Protein AF-A0AAV5Y4X9-F1 (afdb_monomer_lite)

Sequence (276 aa):
MSEGLLTPAQLEEALRVQRKPDSYALLGHILIAQKIVSRDQLLSVLERHRRSSKLGNILLKSGEINPTQLENALVEQRRTGQALGDVLLRLGYTTEERLRMALCRQFHIQFFNLDAMILDPALRNLVNEKFAMKHRAVPVARVGNLLVLAMDDPTQTRTIDDLQRSTGLKIEVITSTSAHITRALERLYHVEVTPNLHSGATVDVIAQDGDQDRFLLSSTWARSATTSPPSAPRCSRASRSWRPSTSPSGAARRTAASAPRSRPTGAWCRWTSVSR

Structure (mmCIF, N/CA/C/O backbone):
data_AF-A0AAV5Y4X9-F1
#
_entry.id   AF-A0AAV5Y4X9-F1
#
loop_
_atom_site.group_PDB
_atom_site.id
_atom_site.type_symbol
_atom_site.label_atom_id
_atom_site.label_alt_id
_atom_site.label_comp_id
_atom_site.label_asym_id
_atom_site.label_entity_id
_atom_site.label_seq_id
_atom_site.pdbx_PDB_ins_code
_atom_site.Cartn_x
_atom_site.Cartn_y
_atom_site.Cartn_z
_atom_site.occupancy
_atom_site.B_iso_or_equiv
_atom_site.auth_seq_id
_atom_site.auth_comp_id
_atom_site.auth_asym_id
_atom_site.auth_atom_id
_atom_site.pdbx_PDB_model_num
ATOM 1 N N . MET A 1 1 ? -12.470 -12.749 15.205 1.00 60.00 1 MET A N 1
ATOM 2 C CA . MET A 1 1 ? -11.710 -13.670 16.077 1.00 60.00 1 MET A CA 1
ATOM 3 C C . MET A 1 1 ? -10.933 -12.915 17.153 1.00 60.00 1 MET A C 1
ATOM 5 O O . MET A 1 1 ? -11.109 -13.253 18.310 1.00 60.00 1 MET A O 1
ATOM 9 N N . SER A 1 2 ? -10.175 -11.857 16.826 1.00 66.94 2 SER A N 1
ATOM 10 C CA . SER A 1 2 ? -9.479 -10.998 17.814 1.00 66.94 2 SER A CA 1
ATOM 11 C C . SER A 1 2 ? -10.389 -10.374 18.884 1.00 66.94 2 SER A C 1
ATOM 13 O O . SER A 1 2 ? -9.964 -10.170 20.010 1.00 66.94 2 SER A O 1
ATOM 15 N N . GLU A 1 3 ? -11.645 -10.099 18.536 1.00 73.38 3 GLU A N 1
ATOM 16 C CA . GLU A 1 3 ? -12.659 -9.498 19.419 1.00 73.38 3 GLU A CA 1
ATOM 17 C C . GLU A 1 3 ? -13.402 -10.524 20.305 1.00 73.38 3 GLU A C 1
ATOM 19 O O . GLU A 1 3 ? -14.355 -10.166 20.985 1.00 73.38 3 GLU A O 1
ATOM 24 N N . GLY A 1 4 ? -13.056 -11.819 20.252 1.00 81.12 4 GLY A N 1
ATOM 25 C CA . GLY A 1 4 ? -13.695 -12.867 21.072 1.00 81.12 4 GLY A CA 1
ATOM 26 C C . GLY A 1 4 ? -15.147 -13.229 20.709 1.00 81.12 4 GLY A C 1
ATOM 27 O O . GLY A 1 4 ? -15.704 -14.158 21.277 1.00 81.12 4 GLY A O 1
ATOM 28 N N . LEU A 1 5 ? -15.757 -12.551 19.732 1.00 79.75 5 LEU A N 1
ATOM 29 C CA . LEU A 1 5 ? -17.162 -12.748 19.331 1.00 79.75 5 LEU A CA 1
ATOM 30 C C . LEU A 1 5 ? -17.437 -14.025 18.513 1.00 79.75 5 LEU A C 1
ATOM 32 O O . LEU A 1 5 ? -18.588 -14.325 18.217 1.00 79.75 5 LEU A O 1
ATOM 36 N N . LEU A 1 6 ? -16.394 -14.733 18.071 1.00 86.06 6 LEU A N 1
ATOM 37 C CA . LEU A 1 6 ? -16.491 -15.867 17.146 1.00 86.06 6 LEU A CA 1
ATOM 38 C C . LEU A 1 6 ? -15.430 -16.912 17.482 1.00 86.06 6 LEU A C 1
ATOM 40 O O 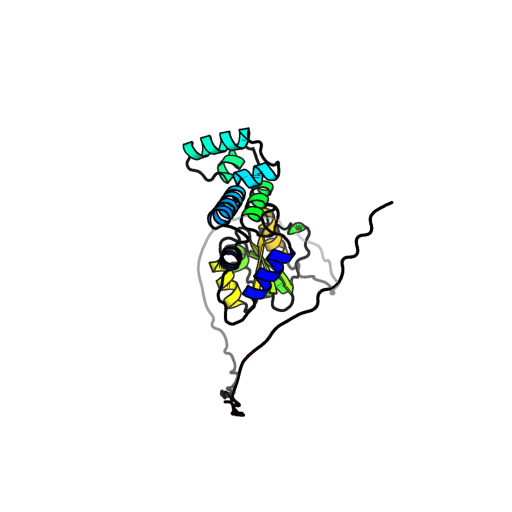. LEU A 1 6 ? -14.246 -16.566 17.546 1.00 86.06 6 LEU A O 1
ATOM 44 N N . THR A 1 7 ? -15.835 -18.177 17.607 1.00 90.38 7 THR A N 1
ATOM 45 C CA . THR A 1 7 ? -14.902 -19.312 17.671 1.00 90.38 7 THR A CA 1
ATOM 46 C C . THR A 1 7 ? -14.480 -19.757 16.262 1.00 90.38 7 THR A C 1
ATOM 48 O O . THR A 1 7 ? -15.225 -19.548 15.298 1.00 90.38 7 THR A O 1
ATOM 51 N N . PRO A 1 8 ? -13.298 -20.381 16.099 1.00 88.06 8 PRO A N 1
ATOM 52 C CA . PRO A 1 8 ? -12.849 -20.881 14.797 1.00 88.06 8 PRO A CA 1
ATOM 53 C C . PRO A 1 8 ? -13.832 -21.892 14.185 1.00 88.06 8 PRO A C 1
ATOM 55 O O . PRO A 1 8 ? -14.138 -21.791 13.001 1.00 88.06 8 PRO A O 1
ATOM 58 N N . ALA A 1 9 ? -14.419 -22.778 14.999 1.00 87.81 9 ALA A N 1
ATOM 59 C CA . ALA A 1 9 ? -15.424 -23.743 14.547 1.00 87.81 9 ALA A CA 1
ATOM 60 C C . ALA A 1 9 ? -16.705 -23.067 14.012 1.00 87.81 9 ALA A C 1
ATOM 62 O O . ALA A 1 9 ? -17.261 -23.480 12.997 1.00 87.81 9 ALA A O 1
ATOM 63 N N . GLN A 1 10 ? -17.159 -21.991 14.666 1.00 88.00 10 GLN A N 1
ATOM 64 C CA . GLN A 1 10 ? -18.313 -21.201 14.217 1.00 88.00 10 GLN A CA 1
ATOM 65 C C . GLN A 1 10 ? -18.047 -20.484 12.888 1.00 88.00 10 GLN A C 1
ATOM 67 O O . GLN A 1 10 ? -18.924 -20.423 12.026 1.00 88.00 10 GLN A O 1
ATOM 72 N N . LEU A 1 11 ? -16.836 -19.951 12.707 1.00 88.06 11 LEU A N 1
ATOM 73 C CA . LEU A 1 11 ? -16.429 -19.313 11.457 1.00 88.06 11 LEU A CA 1
ATOM 74 C C . LEU A 1 11 ? -16.348 -20.327 10.309 1.00 88.06 11 LEU A C 1
ATOM 76 O O . LEU A 1 11 ? -16.785 -20.037 9.197 1.00 88.06 11 LEU A O 1
ATOM 80 N N . GLU A 1 12 ? -15.809 -21.513 10.578 1.00 87.94 12 GLU A N 1
ATOM 81 C CA . GLU A 1 12 ? -15.668 -22.576 9.588 1.00 87.94 12 GLU A CA 1
ATOM 82 C C . GLU A 1 12 ? -17.030 -23.075 9.087 1.00 87.94 12 GLU A C 1
ATOM 84 O O . GLU A 1 12 ? -17.241 -23.182 7.876 1.00 87.94 12 GLU A O 1
ATOM 89 N N . GLU A 1 13 ? -17.999 -23.264 9.988 1.00 87.12 13 GLU A N 1
ATOM 90 C CA . GLU A 1 13 ? -19.364 -23.632 9.598 1.00 87.12 13 GLU A CA 1
ATOM 91 C C . GLU A 1 13 ? -20.042 -22.528 8.770 1.00 87.12 13 GLU A C 1
ATOM 93 O O . GLU A 1 13 ? -20.696 -22.813 7.764 1.00 87.12 13 GLU A O 1
ATOM 98 N N . ALA A 1 14 ? -19.848 -21.254 9.122 1.00 85.06 14 ALA A N 1
ATOM 99 C CA . ALA A 1 14 ? -20.369 -20.137 8.334 1.00 85.06 14 ALA A CA 1
ATOM 100 C C . ALA A 1 14 ? -19.757 -20.080 6.918 1.00 85.06 14 ALA A C 1
ATOM 102 O O . ALA A 1 14 ? -20.472 -19.862 5.936 1.00 85.06 14 ALA A O 1
ATOM 103 N N . LEU A 1 15 ? -18.452 -20.343 6.784 1.00 87.62 15 LEU A N 1
ATOM 104 C CA . LEU A 1 15 ? -17.766 -20.424 5.488 1.00 87.62 15 LEU A CA 1
ATOM 105 C C . LEU A 1 15 ? -18.237 -21.623 4.654 1.00 87.62 15 LEU A C 1
ATOM 107 O O . LEU A 1 15 ? -18.333 -21.525 3.429 1.00 87.62 15 LEU A O 1
ATOM 111 N N . ARG A 1 16 ? -18.565 -22.748 5.298 1.00 86.56 16 ARG A N 1
ATOM 112 C CA . ARG A 1 16 ? -19.132 -23.929 4.633 1.00 86.56 16 ARG A CA 1
ATOM 113 C C . ARG A 1 16 ? -20.489 -23.620 4.000 1.00 86.56 16 ARG A C 1
ATOM 115 O O . ARG A 1 16 ? -20.770 -24.083 2.896 1.00 86.56 16 ARG A O 1
ATOM 122 N N . VAL A 1 17 ? -21.311 -22.813 4.674 1.00 84.50 17 VAL A N 1
ATOM 123 C CA . VAL A 1 17 ? -22.596 -22.329 4.144 1.00 84.50 17 VAL A CA 1
ATOM 124 C C . VAL A 1 17 ? -22.384 -21.369 2.970 1.00 84.50 17 VAL A C 1
ATOM 126 O O . VAL A 1 17 ? -23.075 -21.497 1.964 1.00 84.50 17 VAL A O 1
ATOM 129 N N . GLN A 1 18 ? -21.397 -20.471 3.052 1.00 83.12 18 GLN A N 1
ATOM 130 C CA . GLN A 1 18 ? -21.093 -19.500 1.992 1.00 83.12 18 GLN A CA 1
ATOM 131 C C . GLN A 1 18 ? -20.642 -20.150 0.672 1.00 83.12 18 GLN A C 1
ATOM 133 O O . GLN A 1 18 ? -20.931 -19.628 -0.398 1.00 83.12 18 GLN A O 1
ATOM 138 N N . ARG A 1 19 ? -19.931 -21.285 0.725 1.00 82.50 19 ARG A N 1
ATOM 139 C CA . ARG A 1 19 ? -19.422 -21.976 -0.478 1.00 82.50 19 ARG A CA 1
ATOM 140 C C . ARG A 1 19 ? -20.493 -22.726 -1.274 1.00 82.50 19 ARG A C 1
ATOM 142 O O . ARG A 1 19 ? -20.180 -23.250 -2.341 1.00 82.50 19 ARG A O 1
ATOM 149 N N . LYS A 1 20 ? -21.728 -22.831 -0.775 1.00 84.31 20 LYS A N 1
ATOM 150 C CA . LYS A 1 20 ? -22.797 -23.515 -1.511 1.00 84.31 20 LYS A CA 1
ATOM 151 C C . LYS A 1 20 ? -23.214 -22.672 -2.729 1.00 84.31 20 LYS A C 1
ATOM 153 O O . LYS A 1 20 ? -23.538 -21.501 -2.547 1.00 84.31 20 LYS A O 1
ATOM 158 N N . PRO A 1 21 ? -23.253 -23.257 -3.942 1.00 57.69 21 PRO A N 1
ATOM 159 C CA . PRO A 1 21 ? -23.453 -22.521 -5.197 1.00 57.69 21 PRO A CA 1
ATOM 160 C C . PRO A 1 21 ? -24.795 -21.772 -5.290 1.00 57.69 21 PRO A C 1
ATOM 162 O O . PRO A 1 21 ? -24.884 -20.796 -6.026 1.00 57.69 21 PRO A O 1
ATOM 165 N N . ASP A 1 22 ? -25.796 -22.157 -4.492 1.00 61.38 22 ASP A N 1
ATOM 166 C CA . ASP A 1 22 ? -27.125 -21.527 -4.477 1.00 61.38 22 ASP A CA 1
ATOM 167 C C . ASP A 1 22 ? -27.276 -20.388 -3.448 1.00 61.38 22 ASP A C 1
ATOM 169 O O . ASP A 1 22 ? -28.363 -19.839 -3.278 1.00 61.38 22 ASP A O 1
ATOM 173 N N . SER A 1 23 ? -26.221 -20.023 -2.708 1.00 58.38 23 SER A N 1
ATOM 174 C CA . SER A 1 23 ? -26.288 -18.989 -1.665 1.00 58.38 23 SER A CA 1
ATOM 175 C C . SER A 1 23 ? -25.333 -17.830 -1.934 1.00 58.38 23 SER A C 1
ATOM 177 O O . SER A 1 23 ? -24.184 -17.836 -1.509 1.00 58.38 23 SER A O 1
ATOM 179 N N . TYR A 1 24 ? -25.855 -16.750 -2.522 1.00 58.75 24 TYR A N 1
ATOM 180 C CA . TYR A 1 24 ? -25.202 -15.429 -2.602 1.00 58.75 24 TYR A CA 1
ATOM 181 C C . TYR A 1 24 ? -25.146 -14.695 -1.240 1.00 58.75 24 TYR A C 1
ATOM 183 O O . TYR A 1 24 ? -25.196 -13.467 -1.162 1.00 58.75 24 TYR A O 1
ATOM 191 N N . ALA A 1 25 ? -25.071 -15.431 -0.130 1.00 75.38 25 ALA A N 1
ATOM 192 C CA . ALA A 1 25 ? -25.099 -14.855 1.205 1.00 75.38 25 ALA A CA 1
ATOM 193 C C . ALA A 1 25 ? -23.704 -14.357 1.613 1.00 75.38 25 ALA A C 1
ATOM 195 O O . ALA A 1 25 ? -22.738 -15.116 1.687 1.00 75.38 25 ALA A O 1
ATOM 196 N N . LEU A 1 26 ? -23.598 -13.063 1.916 1.00 83.62 26 LEU A N 1
ATOM 197 C CA . LEU A 1 26 ? -22.389 -12.481 2.498 1.00 83.62 26 LEU A CA 1
ATOM 198 C C . LEU A 1 26 ? -22.136 -13.090 3.884 1.00 83.62 26 LEU A C 1
ATOM 200 O O . LEU A 1 26 ? -23.068 -13.228 4.677 1.00 83.62 26 LEU A O 1
ATOM 204 N N . LEU A 1 27 ? -20.872 -13.367 4.213 1.00 84.94 27 LEU A N 1
ATOM 205 C CA . LEU A 1 27 ? -20.479 -14.003 5.478 1.00 84.94 27 LEU A CA 1
ATOM 206 C C . LEU A 1 27 ? -21.086 -13.316 6.715 1.00 84.94 27 LEU A C 1
ATOM 208 O O . LEU A 1 27 ? -21.594 -13.984 7.610 1.00 84.94 27 LEU A O 1
ATOM 212 N N . GLY A 1 28 ? -21.122 -11.980 6.737 1.00 83.06 28 GLY A N 1
ATOM 213 C CA . GLY A 1 28 ? -21.739 -11.225 7.833 1.00 83.06 28 GLY A CA 1
ATOM 214 C C . GLY A 1 28 ? -23.235 -11.512 8.022 1.00 83.06 28 GLY A C 1
ATOM 215 O O . GLY A 1 28 ? -23.701 -11.591 9.154 1.00 83.06 28 GLY A O 1
ATOM 216 N N . HIS A 1 29 ? -23.983 -11.735 6.937 1.00 83.62 29 HIS A N 1
ATOM 217 C CA . HIS A 1 29 ? -25.404 -12.088 7.010 1.00 83.62 29 HIS A CA 1
ATOM 218 C C . HIS A 1 29 ? -25.608 -13.520 7.513 1.00 83.62 29 HIS A C 1
ATOM 220 O O . HIS A 1 29 ? -26.533 -13.761 8.284 1.00 83.62 29 HIS A O 1
ATOM 226 N N . ILE A 1 30 ? -24.724 -14.450 7.135 1.00 86.06 30 ILE A N 1
ATOM 227 C CA . ILE A 1 30 ? -24.752 -15.840 7.615 1.00 86.06 30 ILE A CA 1
ATOM 228 C C . ILE A 1 30 ? -24.524 -15.881 9.132 1.00 86.06 30 ILE A C 1
ATOM 230 O O . ILE A 1 30 ? -25.268 -16.545 9.848 1.00 86.06 30 ILE A O 1
ATOM 234 N N . LEU A 1 31 ? -23.553 -15.114 9.634 1.00 88.06 31 LEU A N 1
ATOM 235 C CA . LEU A 1 31 ? -23.238 -15.044 11.065 1.00 88.06 31 LEU A CA 1
ATOM 236 C C . LEU A 1 31 ? -24.384 -14.453 11.903 1.00 88.06 31 LEU A C 1
ATOM 238 O O . LEU A 1 31 ? -24.629 -14.910 13.022 1.00 88.06 31 LEU A O 1
ATOM 242 N N . ILE A 1 32 ? -25.119 -13.482 11.347 1.00 88.62 32 ILE A N 1
ATOM 243 C CA . ILE A 1 32 ? -26.339 -12.944 11.967 1.00 88.62 32 ILE A CA 1
ATOM 244 C C . ILE A 1 32 ? -27.466 -13.981 11.934 1.00 88.62 32 ILE A C 1
ATOM 246 O O . ILE A 1 32 ? -28.138 -14.194 12.942 1.00 88.62 32 ILE A O 1
ATOM 250 N N . ALA A 1 33 ? -27.667 -14.653 10.797 1.00 84.06 33 ALA A N 1
ATOM 251 C CA . ALA A 1 33 ? -28.716 -15.659 10.633 1.00 84.06 33 ALA A CA 1
ATOM 252 C C . ALA A 1 33 ? -28.524 -16.861 11.573 1.00 84.06 33 ALA A C 1
ATOM 254 O O . ALA A 1 33 ? -29.494 -17.378 12.124 1.00 84.06 33 ALA A O 1
ATOM 255 N N . GLN A 1 34 ? -27.274 -17.258 11.819 1.00 86.81 34 GLN A N 1
ATOM 256 C CA . GLN A 1 34 ? -26.916 -18.297 12.787 1.00 86.81 34 GLN A CA 1
ATOM 257 C C . GLN A 1 34 ? -27.007 -17.821 14.251 1.00 86.81 34 GLN A C 1
ATOM 259 O O . GLN A 1 34 ? -26.725 -18.598 15.160 1.00 86.81 34 GLN A O 1
ATOM 264 N N . LYS A 1 35 ? -27.411 -16.561 14.494 1.00 84.88 35 LYS A N 1
ATOM 265 C CA . LYS A 1 35 ? -27.486 -15.910 15.815 1.00 84.88 35 LYS A CA 1
ATOM 266 C C . LYS A 1 35 ? -26.169 -15.943 16.599 1.00 84.88 35 LYS A C 1
ATOM 268 O O . LYS A 1 35 ? -26.179 -15.886 17.824 1.00 84.88 35 LYS A O 1
ATOM 273 N N . ILE A 1 36 ? -25.042 -16.023 15.893 1.00 85.69 36 ILE A N 1
ATOM 274 C CA . ILE A 1 36 ? -23.712 -16.050 16.509 1.00 85.69 36 ILE A CA 1
ATOM 275 C C . ILE A 1 36 ? -23.274 -14.624 16.857 1.00 85.69 36 ILE A C 1
ATOM 277 O O . ILE A 1 36 ? -22.678 -14.398 17.904 1.00 85.69 36 ILE A O 1
ATOM 281 N N . VAL A 1 37 ? -23.608 -13.655 15.999 1.00 86.00 37 VAL A N 1
ATOM 282 C CA . VAL A 1 37 ? -23.295 -12.231 16.192 1.00 86.00 37 VAL A CA 1
ATOM 283 C C . VAL A 1 37 ? -24.546 -11.406 15.908 1.00 86.00 37 VAL A C 1
ATOM 285 O O . VAL A 1 37 ? -25.205 -11.614 14.890 1.00 86.00 37 VAL A O 1
ATOM 288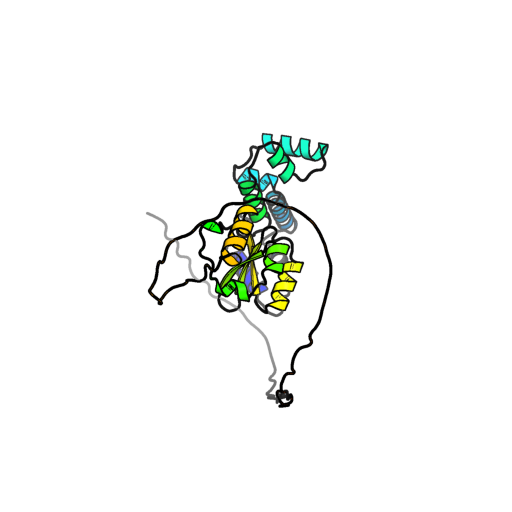 N N . SER A 1 38 ? -24.892 -10.458 16.782 1.00 88.12 38 SER A N 1
ATOM 289 C CA . SER A 1 38 ? -26.013 -9.548 16.515 1.00 88.12 38 SER A CA 1
ATOM 290 C C . SER A 1 38 ? -25.644 -8.492 15.467 1.00 88.12 38 SER A C 1
ATOM 292 O O . SER A 1 38 ? -24.469 -8.182 15.258 1.00 88.12 38 SER A O 1
ATOM 294 N N . ARG A 1 39 ? -26.646 -7.897 14.803 1.00 84.00 39 ARG A N 1
ATOM 295 C CA . ARG A 1 39 ? -26.407 -6.814 13.833 1.00 84.00 39 ARG A CA 1
ATOM 296 C C . ARG A 1 39 ? -25.636 -5.654 14.473 1.00 84.00 39 ARG A C 1
ATOM 298 O O . ARG A 1 39 ? -24.677 -5.180 13.874 1.00 84.00 39 ARG A O 1
ATOM 305 N N . ASP A 1 40 ? -25.996 -5.257 15.690 1.00 84.31 40 ASP A N 1
ATOM 306 C CA . ASP A 1 40 ? -25.338 -4.152 16.399 1.00 84.31 40 ASP A CA 1
ATOM 307 C C . ASP A 1 40 ? -23.905 -4.500 16.805 1.00 84.31 40 ASP A C 1
ATOM 309 O O . ASP A 1 40 ? -22.995 -3.685 16.650 1.00 84.31 40 ASP A O 1
ATOM 313 N N . GLN A 1 41 ? -23.665 -5.739 17.247 1.00 83.50 41 GLN A N 1
ATOM 314 C CA . GLN A 1 41 ? -22.313 -6.218 17.525 1.00 83.50 41 GLN A CA 1
ATOM 315 C C . GLN A 1 41 ? -21.456 -6.196 16.259 1.00 83.50 41 GLN A C 1
ATOM 317 O O . GLN A 1 41 ? -20.346 -5.664 16.293 1.00 83.50 41 GLN A O 1
ATOM 322 N N . LEU A 1 42 ? -21.979 -6.689 15.132 1.00 83.12 42 LEU A N 1
ATOM 323 C CA . LEU A 1 42 ? -21.272 -6.664 13.853 1.00 83.12 42 LEU A CA 1
ATOM 324 C C . LEU A 1 42 ? -20.956 -5.226 13.418 1.00 83.12 42 LEU A C 1
ATOM 326 O O . LEU A 1 42 ? -19.813 -4.932 13.070 1.00 83.12 42 LEU A O 1
ATOM 330 N N . LEU A 1 43 ? -21.936 -4.321 13.477 1.00 82.25 43 LEU A N 1
ATOM 331 C CA . LEU A 1 43 ? -21.746 -2.916 13.114 1.00 82.25 43 LEU A CA 1
ATOM 332 C C . LEU A 1 43 ? -20.719 -2.232 14.023 1.00 82.25 43 LEU A C 1
ATOM 334 O O . LEU A 1 43 ? -19.807 -1.582 13.518 1.00 82.25 43 LEU A O 1
ATOM 338 N N . SER A 1 44 ? -20.777 -2.458 15.338 1.00 78.69 44 SER A N 1
ATOM 339 C CA . SER A 1 44 ? -19.818 -1.883 16.292 1.00 78.69 44 SER A CA 1
ATOM 340 C C . SER A 1 44 ? -18.372 -2.329 16.033 1.00 78.69 44 SER A C 1
ATOM 342 O O . SER A 1 44 ? -17.429 -1.556 16.217 1.00 78.69 44 SER A O 1
ATOM 344 N N . VAL A 1 45 ? -18.176 -3.577 15.594 1.00 81.81 45 VAL A N 1
ATOM 345 C CA . VAL A 1 45 ? -16.859 -4.137 15.260 1.00 81.81 45 VAL A CA 1
ATOM 346 C C . VAL A 1 45 ? -16.358 -3.566 13.942 1.00 81.81 45 VAL A C 1
ATOM 348 O O . VAL A 1 45 ? -15.203 -3.148 13.853 1.00 81.81 45 VAL A O 1
ATOM 351 N N . LEU A 1 46 ? -17.224 -3.491 12.928 1.00 79.94 46 LEU A N 1
ATOM 352 C CA . LEU A 1 46 ? -16.891 -2.882 11.642 1.00 79.94 46 LEU A CA 1
ATOM 353 C C . LEU A 1 46 ? -16.531 -1.401 11.807 1.00 79.94 46 LEU A C 1
ATOM 355 O O . LEU A 1 46 ? -15.556 -0.935 11.219 1.00 79.94 46 LEU A O 1
ATOM 359 N N . GLU A 1 47 ? -17.254 -0.663 12.647 1.00 73.19 47 GLU A N 1
ATOM 360 C CA . GLU A 1 47 ? -16.940 0.730 12.960 1.00 73.19 47 GLU A CA 1
ATOM 361 C C . GLU A 1 47 ? -15.615 0.884 13.706 1.00 73.19 47 GLU A C 1
ATOM 363 O O . GLU A 1 47 ? -14.816 1.757 13.355 1.00 73.19 47 GLU A O 1
ATOM 368 N N . ARG A 1 48 ? -15.334 0.032 14.700 1.00 70.44 48 ARG A N 1
ATOM 369 C CA . ARG A 1 48 ? -14.047 0.039 15.414 1.00 70.44 48 ARG A CA 1
ATOM 370 C C . ARG A 1 48 ? -12.880 -0.299 14.492 1.00 70.44 48 ARG A C 1
ATOM 372 O O . ARG A 1 48 ? -11.860 0.388 14.545 1.00 70.44 48 ARG A O 1
ATOM 379 N N . HIS A 1 49 ? -13.041 -1.267 13.590 1.00 71.81 49 HIS A N 1
ATOM 380 C CA . HIS A 1 49 ? -12.027 -1.573 12.584 1.00 71.81 49 HIS A CA 1
ATOM 381 C C . HIS A 1 49 ? -11.835 -0.423 11.594 1.00 71.81 49 HIS A C 1
ATOM 383 O O . HIS A 1 49 ? -10.697 -0.015 11.387 1.00 71.81 49 HIS A O 1
ATOM 389 N N . ARG A 1 50 ? -12.908 0.200 11.086 1.00 67.88 50 ARG A N 1
ATOM 390 C CA . ARG A 1 50 ? -12.800 1.404 10.239 1.00 67.88 50 ARG A CA 1
ATOM 391 C C . ARG A 1 50 ? -12.120 2.569 10.960 1.00 67.88 50 ARG A C 1
ATOM 393 O O . ARG A 1 50 ? -11.348 3.299 10.345 1.00 67.88 50 ARG A O 1
ATOM 400 N N . ARG A 1 51 ? -12.371 2.753 12.263 1.00 59.34 51 ARG A N 1
ATOM 401 C CA . ARG A 1 51 ? -11.677 3.760 13.086 1.00 59.34 51 ARG A CA 1
ATOM 402 C C . ARG A 1 51 ? -10.208 3.402 13.287 1.00 59.34 51 ARG A C 1
ATOM 404 O O . ARG A 1 51 ? -9.373 4.295 13.204 1.00 59.34 51 ARG A O 1
ATOM 411 N N . SER A 1 52 ? -9.876 2.131 13.498 1.00 59.25 52 SER A N 1
ATOM 412 C CA . SER A 1 52 ? -8.487 1.666 13.561 1.00 59.25 52 SER A CA 1
ATOM 413 C C . SER A 1 52 ? -7.765 1.759 12.217 1.00 59.25 52 SER A C 1
ATOM 415 O O . SER A 1 52 ? -6.543 1.830 12.221 1.00 59.25 52 SER A O 1
ATOM 417 N N . SER A 1 53 ? -8.489 1.766 11.097 1.00 67.56 53 SER A N 1
ATOM 418 C CA . SER A 1 53 ? -7.933 2.026 9.768 1.00 67.56 53 SER A CA 1
ATOM 419 C C . SER A 1 53 ? -7.655 3.510 9.518 1.00 67.56 53 SER A C 1
ATOM 421 O O . SER A 1 53 ? -7.091 3.845 8.486 1.00 67.56 53 SER A O 1
ATOM 423 N N . LYS A 1 54 ? -8.041 4.432 10.413 1.00 80.38 54 LYS A N 1
ATOM 424 C CA . LYS A 1 54 ? -7.650 5.841 10.262 1.00 80.38 54 LYS A CA 1
ATOM 425 C C . LYS A 1 54 ? -6.137 5.966 10.418 1.00 80.38 54 LYS A C 1
ATOM 427 O O . LYS A 1 54 ? -5.587 5.473 11.401 1.00 80.38 54 LYS A O 1
ATOM 432 N N . LEU A 1 55 ? -5.504 6.707 9.512 1.00 84.56 55 LEU A N 1
ATOM 433 C CA . LEU A 1 55 ? -4.057 6.941 9.478 1.00 84.56 55 LEU A CA 1
ATOM 434 C C . LEU A 1 55 ? -3.459 7.302 10.847 1.00 84.56 55 LEU A C 1
ATOM 436 O O . LEU A 1 55 ? -2.493 6.680 11.275 1.00 84.56 55 LEU A O 1
ATOM 440 N N . GLY A 1 56 ? -4.078 8.239 11.575 1.00 86.06 56 GLY A N 1
ATOM 441 C CA . GLY A 1 56 ? -3.609 8.640 12.906 1.00 86.06 56 GLY A CA 1
ATOM 442 C C . GLY A 1 56 ? -3.582 7.489 13.918 1.00 86.06 56 GLY A C 1
ATOM 443 O O . GLY A 1 56 ? -2.611 7.331 14.648 1.00 86.06 56 GLY A O 1
ATOM 444 N N . ASN A 1 57 ? -4.595 6.619 13.913 1.00 85.81 57 ASN A N 1
ATOM 445 C CA . ASN A 1 57 ? -4.637 5.459 14.808 1.00 85.81 57 ASN A CA 1
ATOM 446 C C . ASN A 1 57 ? -3.639 4.374 14.399 1.00 85.81 57 ASN A C 1
ATOM 448 O O . ASN A 1 57 ? -3.112 3.678 15.263 1.00 85.81 57 ASN A O 1
ATOM 452 N N . ILE A 1 58 ? -3.371 4.225 13.100 1.00 86.06 58 ILE A N 1
ATOM 453 C CA . ILE A 1 58 ? -2.347 3.300 12.603 1.00 86.06 58 ILE A CA 1
ATOM 45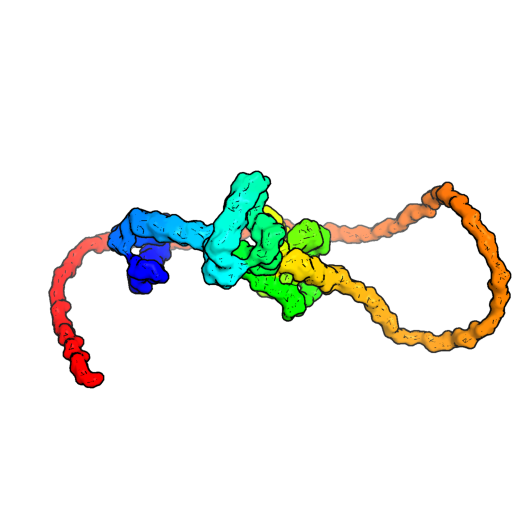4 C C . ILE A 1 58 ? -0.968 3.752 13.081 1.00 86.06 58 ILE A C 1
ATOM 456 O O . ILE A 1 58 ? -0.228 2.930 13.614 1.00 86.06 58 ILE A O 1
ATOM 460 N N . LEU A 1 59 ? -0.661 5.046 12.958 1.00 88.00 59 LEU A N 1
ATOM 461 C CA . LEU A 1 59 ? 0.607 5.623 13.408 1.00 88.00 59 LEU A CA 1
ATOM 462 C C . LEU A 1 59 ? 0.790 5.540 14.931 1.00 88.00 59 LEU A C 1
ATOM 464 O O . LEU A 1 59 ? 1.888 5.237 15.394 1.00 88.00 59 LEU A O 1
ATOM 468 N N . LEU A 1 60 ? -0.283 5.744 15.706 1.00 89.81 60 LEU A N 1
ATOM 469 C CA . LEU A 1 60 ? -0.271 5.531 17.158 1.00 89.81 60 LEU A CA 1
ATOM 470 C C . LEU A 1 60 ? 0.024 4.069 17.511 1.00 89.81 60 LEU A C 1
ATOM 472 O O . LEU A 1 60 ? 0.869 3.788 18.354 1.00 89.81 60 LEU A O 1
ATOM 476 N N . LYS A 1 61 ? -0.658 3.123 16.851 1.00 85.50 61 LYS A N 1
ATOM 477 C CA . LYS A 1 61 ? -0.475 1.683 17.095 1.00 85.50 61 LYS A CA 1
ATOM 478 C C . LYS A 1 61 ? 0.913 1.187 16.713 1.00 85.50 61 LYS A C 1
ATOM 480 O O . LYS A 1 61 ? 1.402 0.253 17.338 1.00 85.50 61 LYS A O 1
ATOM 485 N N . SER A 1 62 ? 1.533 1.778 15.694 1.00 83.19 62 SER A N 1
ATOM 486 C CA . SER A 1 62 ? 2.908 1.456 15.315 1.00 83.19 62 SER A CA 1
ATOM 487 C C . SER A 1 62 ? 3.964 2.161 16.166 1.00 83.19 62 SER A C 1
ATOM 489 O O . SER A 1 62 ? 5.143 1.920 15.942 1.00 83.19 62 SER A O 1
ATOM 491 N N . GLY A 1 63 ? 3.564 3.010 17.120 1.00 85.75 63 GLY A N 1
ATOM 492 C CA . GLY A 1 63 ? 4.485 3.756 17.979 1.00 85.75 63 GLY A CA 1
ATOM 493 C C . GLY A 1 63 ? 5.250 4.866 17.256 1.00 85.75 63 GLY A C 1
ATOM 494 O O . GLY A 1 63 ? 6.252 5.345 17.773 1.00 85.75 63 GLY A O 1
ATOM 495 N N . GLU A 1 64 ? 4.798 5.275 16.068 1.00 86.44 64 GLU A N 1
ATOM 496 C CA . GLU A 1 64 ? 5.489 6.290 15.261 1.00 86.44 64 GLU A CA 1
ATOM 497 C C . GLU A 1 64 ? 5.183 7.709 15.734 1.00 86.44 64 GLU A C 1
ATOM 499 O O . GLU A 1 64 ? 5.981 8.614 15.514 1.00 86.44 64 GLU A O 1
ATOM 504 N N . ILE A 1 65 ? 4.023 7.901 16.368 1.00 89.88 65 ILE A N 1
ATOM 505 C CA . ILE A 1 65 ? 3.592 9.176 16.946 1.00 89.88 65 ILE A CA 1
ATOM 506 C C . ILE A 1 65 ? 2.991 8.949 18.336 1.00 89.88 65 ILE A C 1
ATOM 508 O O . ILE A 1 65 ? 2.441 7.886 18.625 1.00 89.88 65 ILE A O 1
ATOM 512 N N . ASN A 1 66 ? 3.056 9.971 19.185 1.00 93.00 66 ASN A N 1
ATOM 513 C CA . ASN A 1 66 ? 2.412 10.015 20.501 1.00 93.00 66 ASN A CA 1
ATOM 514 C C . ASN A 1 66 ? 0.968 10.563 20.384 1.00 93.00 66 ASN A C 1
ATOM 516 O O . ASN A 1 66 ? 0.715 11.406 19.516 1.00 93.00 66 ASN A O 1
ATOM 520 N N . PRO A 1 67 ? 0.017 10.150 21.251 1.00 92.38 67 PRO A N 1
ATOM 521 C CA . PRO A 1 67 ? -1.301 10.783 21.370 1.00 92.38 67 PRO A CA 1
ATOM 522 C C . PRO A 1 67 ? -1.293 12.318 21.326 1.00 92.38 67 PRO A C 1
ATOM 524 O O . PRO A 1 67 ? -2.086 12.911 20.597 1.00 92.38 67 PRO A O 1
ATOM 527 N N . THR A 1 68 ? -0.356 12.961 22.028 1.00 92.88 68 THR A N 1
ATOM 528 C CA . THR A 1 68 ? -0.241 14.431 22.059 1.00 92.88 68 THR A CA 1
ATOM 529 C C . THR A 1 68 ? 0.172 15.020 20.708 1.00 92.88 68 THR A C 1
ATOM 531 O O . THR A 1 68 ? -0.374 16.029 20.269 1.00 92.88 68 THR A O 1
ATOM 534 N N . GLN A 1 69 ? 1.094 14.363 20.001 1.00 92.06 69 GLN A N 1
ATOM 535 C CA . GLN A 1 69 ? 1.525 14.764 18.658 1.00 92.06 69 GLN A CA 1
ATOM 536 C C . GLN A 1 69 ? 0.390 14.627 17.640 1.00 92.06 69 GLN A C 1
ATOM 538 O O . GLN A 1 69 ? 0.226 15.496 16.782 1.00 92.06 69 GLN A O 1
ATOM 543 N N . LEU A 1 70 ? -0.418 13.565 17.747 1.00 92.69 70 LEU A N 1
ATOM 544 C CA . LEU A 1 70 ? -1.587 13.393 16.888 1.00 92.69 70 LEU A CA 1
ATOM 545 C C . LEU A 1 70 ? -2.614 14.506 17.118 1.00 92.69 70 LEU A C 1
ATOM 547 O O . LEU A 1 70 ? -3.155 15.042 16.154 1.00 92.69 70 LEU A O 1
ATOM 551 N N . GLU A 1 71 ? -2.882 14.862 18.372 1.00 92.94 71 GLU A N 1
ATOM 552 C CA . GLU A 1 71 ? -3.843 15.915 18.700 1.00 92.94 71 GLU A CA 1
ATOM 553 C C . GLU A 1 71 ? -3.390 17.283 18.176 1.00 92.94 71 GLU A C 1
ATOM 555 O O . GLU A 1 71 ? -4.160 17.963 17.492 1.00 92.94 71 GLU A O 1
ATOM 560 N N . ASN A 1 72 ? -2.113 17.627 18.366 1.00 93.12 72 ASN A N 1
ATOM 561 C CA . ASN A 1 72 ? -1.513 18.833 17.790 1.00 93.12 72 ASN A CA 1
ATOM 562 C C . ASN A 1 72 ? -1.631 18.853 16.259 1.00 93.12 72 ASN A C 1
ATOM 564 O O . ASN A 1 72 ? -2.047 19.855 15.673 1.00 93.12 72 ASN A O 1
ATOM 568 N N . ALA A 1 73 ? -1.330 17.730 15.601 1.00 92.38 73 ALA A N 1
ATOM 569 C CA . ALA A 1 73 ? -1.455 17.614 14.153 1.00 92.38 73 ALA A CA 1
ATOM 570 C C . ALA A 1 73 ? -2.911 17.764 13.678 1.00 92.38 73 ALA A C 1
ATOM 572 O O . ALA A 1 73 ? -3.149 18.395 12.653 1.00 92.38 73 ALA A O 1
ATOM 573 N N . LEU A 1 74 ? -3.901 17.253 14.420 1.00 92.25 74 LEU A N 1
ATOM 574 C CA . LEU A 1 74 ? -5.328 17.412 14.104 1.00 92.25 74 LEU A CA 1
ATOM 575 C C . LEU A 1 74 ? -5.828 18.851 14.298 1.00 92.25 74 LEU A C 1
ATOM 577 O O . LEU A 1 74 ? -6.729 19.297 13.583 1.00 92.25 74 LEU A O 1
ATOM 581 N N . VAL A 1 75 ? -5.283 19.589 15.267 1.00 93.88 75 VAL A N 1
ATOM 582 C CA . VAL A 1 75 ? -5.564 21.024 15.434 1.00 93.88 75 VAL A CA 1
ATOM 583 C C . VAL A 1 75 ? -5.014 21.805 14.240 1.00 93.88 75 VAL A C 1
ATOM 585 O O . VAL A 1 75 ? -5.762 22.537 13.590 1.00 93.88 75 VAL A O 1
ATOM 588 N N . GLU A 1 76 ? -3.752 21.575 13.875 1.00 92.06 76 GLU A N 1
ATOM 589 C CA . GLU A 1 76 ? -3.125 22.212 12.712 1.00 92.06 76 GLU A CA 1
ATOM 590 C C . GLU A 1 76 ? -3.796 21.821 11.388 1.00 92.06 76 GLU A C 1
ATOM 592 O O . GLU A 1 76 ? -3.963 22.659 10.499 1.00 92.06 76 GLU A O 1
ATOM 597 N N . GLN A 1 77 ? -4.253 20.574 11.261 1.00 92.31 77 GLN A N 1
ATOM 598 C CA . GLN A 1 77 ? -5.022 20.110 10.110 1.00 92.31 77 GLN A CA 1
ATOM 599 C C . GLN A 1 77 ? -6.328 20.895 9.959 1.00 92.31 77 GLN A C 1
ATOM 601 O O . GLN A 1 77 ? -6.648 21.348 8.863 1.00 92.31 77 GLN A O 1
ATOM 606 N N . ARG A 1 78 ? -7.068 21.101 11.057 1.00 91.19 78 ARG A N 1
ATOM 607 C CA . ARG A 1 78 ? -8.307 21.896 11.047 1.00 91.19 78 ARG A CA 1
ATOM 608 C C . ARG A 1 78 ? -8.051 23.362 10.703 1.00 91.19 78 ARG A C 1
ATOM 610 O O . ARG A 1 78 ? -8.878 23.971 10.037 1.00 91.19 78 ARG A O 1
ATOM 617 N N . ARG A 1 79 ? -6.908 23.909 11.125 1.00 91.88 79 ARG A N 1
ATOM 618 C CA . ARG A 1 79 ? -6.509 25.294 10.841 1.00 91.88 79 ARG A CA 1
ATOM 619 C C . ARG A 1 79 ? -6.088 25.506 9.385 1.00 91.88 79 ARG A C 1
ATOM 621 O O . ARG A 1 79 ? -6.387 26.544 8.811 1.00 91.88 79 ARG A O 1
ATOM 628 N N . THR A 1 80 ? -5.369 24.545 8.807 1.00 90.12 80 THR A N 1
ATOM 629 C CA . THR A 1 80 ? -4.758 24.677 7.471 1.00 90.12 80 THR A CA 1
ATOM 630 C C . THR A 1 80 ? -5.560 24.027 6.345 1.00 90.12 80 THR A C 1
ATOM 632 O O . THR A 1 80 ? -5.353 24.370 5.187 1.00 90.12 80 THR A O 1
ATOM 635 N N . GLY A 1 81 ? -6.449 23.080 6.656 1.00 87.44 81 GLY A N 1
ATOM 636 C CA . GLY A 1 81 ? -7.207 22.304 5.669 1.00 87.44 81 GLY A CA 1
ATOM 637 C C . GLY A 1 81 ? -6.377 21.275 4.888 1.00 87.44 81 GLY A C 1
ATOM 638 O O . GLY A 1 81 ? -6.901 20.635 3.980 1.00 87.44 81 GLY A O 1
ATOM 639 N N . GLN A 1 82 ? -5.094 21.104 5.218 1.00 87.69 82 GLN A N 1
ATOM 640 C CA . GLN A 1 82 ? -4.193 20.170 4.537 1.00 87.69 82 GLN A CA 1
ATOM 641 C C . GLN A 1 82 ? -4.458 18.712 4.947 1.00 87.69 82 GLN A C 1
ATOM 643 O O . GLN A 1 82 ? -5.176 18.428 5.913 1.00 87.69 82 GLN A O 1
ATOM 648 N N . ALA A 1 83 ? -3.878 17.753 4.221 1.00 86.62 83 ALA A N 1
ATOM 649 C CA . ALA A 1 83 ? -3.961 16.352 4.613 1.00 86.62 83 ALA A CA 1
ATOM 650 C C . ALA A 1 83 ? -3.177 16.109 5.915 1.00 86.62 83 ALA A C 1
ATOM 652 O O . ALA A 1 83 ? -2.114 16.684 6.137 1.00 86.62 83 ALA A O 1
ATOM 653 N N . LEU A 1 84 ? -3.685 15.219 6.776 1.00 89.12 84 LEU A N 1
ATOM 654 C CA . LEU A 1 84 ? -3.046 14.905 8.061 1.00 89.12 84 LEU A CA 1
ATOM 655 C C . LEU A 1 84 ? -1.592 14.436 7.889 1.00 89.12 84 LEU A C 1
ATOM 657 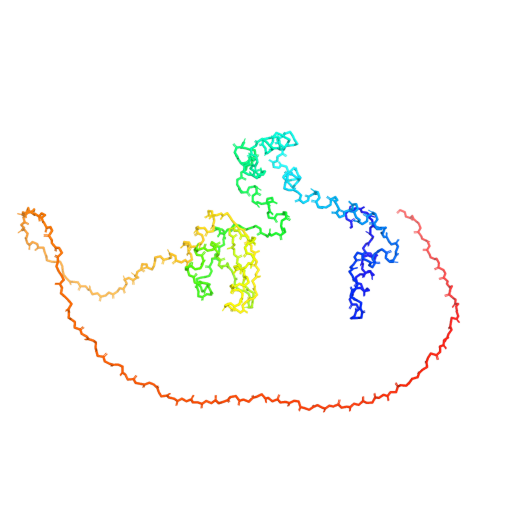O O . LEU A 1 84 ? -0.738 14.799 8.690 1.00 89.12 84 LEU A O 1
ATOM 661 N N . GLY A 1 85 ? -1.312 13.655 6.840 1.00 88.44 85 GLY A N 1
ATOM 662 C CA . GLY A 1 85 ? 0.042 13.195 6.524 1.00 88.44 85 GLY A CA 1
ATOM 663 C C . GLY A 1 85 ? 1.016 14.349 6.279 1.00 88.44 85 GLY A C 1
ATOM 664 O O . GLY A 1 85 ? 2.078 14.385 6.893 1.00 88.44 85 GLY A O 1
ATOM 665 N N . ASP A 1 86 ? 0.620 15.333 5.469 1.00 87.75 86 ASP A N 1
ATOM 666 C CA . ASP A 1 86 ? 1.453 16.500 5.149 1.00 87.75 86 ASP A CA 1
ATOM 667 C C . ASP A 1 86 ? 1.729 17.349 6.390 1.00 87.75 86 ASP A C 1
ATOM 669 O O . ASP A 1 86 ? 2.846 17.819 6.607 1.00 87.75 86 ASP A O 1
ATOM 673 N N . VAL A 1 87 ? 0.717 17.511 7.248 1.00 92.19 87 VAL A N 1
ATOM 674 C CA . VAL A 1 87 ? 0.861 18.229 8.519 1.00 92.19 87 VAL A CA 1
ATOM 675 C C . VAL A 1 87 ? 1.843 17.504 9.441 1.00 92.19 87 VAL A C 1
ATOM 677 O O . VAL A 1 87 ? 2.706 18.152 10.029 1.00 92.19 87 VAL A O 1
ATOM 680 N N . LEU A 1 88 ? 1.764 16.173 9.536 1.00 91.31 88 LEU A N 1
ATOM 681 C CA . LEU A 1 88 ? 2.680 15.366 10.349 1.00 91.31 88 LEU A CA 1
ATOM 682 C C . LEU A 1 88 ? 4.133 15.447 9.858 1.00 91.31 88 LEU A C 1
ATOM 684 O O . LEU A 1 88 ? 5.042 15.520 10.686 1.00 91.31 88 LEU A O 1
ATOM 688 N N . LEU A 1 89 ? 4.351 15.470 8.538 1.00 91.19 89 LEU A N 1
ATOM 689 C CA . LEU A 1 89 ? 5.679 15.658 7.944 1.00 91.19 89 LEU A CA 1
ATOM 690 C C . LEU A 1 89 ? 6.215 17.065 8.209 1.00 91.19 89 LEU A C 1
ATOM 692 O O . LEU A 1 89 ? 7.350 17.219 8.651 1.00 91.19 89 LEU A O 1
ATOM 696 N N . ARG A 1 90 ? 5.388 18.096 8.002 1.00 90.06 90 ARG A N 1
ATOM 697 C CA . ARG A 1 90 ? 5.775 19.495 8.229 1.00 90.06 90 ARG A CA 1
ATOM 698 C C . ARG A 1 90 ? 6.138 19.771 9.688 1.00 90.06 90 ARG A C 1
ATOM 700 O O . ARG A 1 90 ? 7.051 20.544 9.948 1.00 90.06 90 ARG A O 1
ATOM 707 N N . LEU A 1 91 ? 5.421 19.158 10.630 1.00 89.88 91 LEU A N 1
ATOM 708 C CA . LEU A 1 91 ? 5.707 19.262 12.064 1.00 89.88 91 LEU A CA 1
ATOM 709 C C . LEU A 1 91 ? 6.909 18.406 12.502 1.00 89.88 91 LEU A C 1
ATOM 711 O O . LEU A 1 91 ? 7.314 18.482 13.659 1.00 89.88 91 LEU A O 1
ATOM 715 N N . GLY A 1 92 ? 7.474 17.588 11.606 1.00 90.25 92 GLY A N 1
ATOM 716 C CA . GLY A 1 92 ? 8.615 16.721 11.898 1.00 90.25 92 GLY A CA 1
ATOM 717 C C . GLY A 1 92 ? 8.287 15.548 12.825 1.00 90.25 92 GLY A C 1
ATOM 718 O O . GLY A 1 92 ? 9.191 14.965 13.415 1.00 90.25 92 GLY A O 1
ATOM 719 N N . TYR A 1 93 ? 7.006 15.195 12.985 1.00 90.94 93 TYR A N 1
ATOM 720 C CA . TYR A 1 93 ? 6.586 14.107 13.878 1.00 90.94 93 TYR A CA 1
ATOM 721 C C . TYR A 1 93 ? 6.785 12.721 13.262 1.00 90.94 93 TYR A C 1
ATOM 723 O O . TYR A 1 93 ? 6.838 11.729 13.979 1.00 90.94 93 TYR A O 1
ATOM 731 N N . THR A 1 94 ? 6.886 12.629 11.937 1.00 89.69 94 THR A N 1
ATOM 732 C CA . THR A 1 94 ? 7.134 11.373 11.228 1.00 89.69 94 THR A CA 1
ATOM 733 C C . THR A 1 94 ? 8.015 11.613 10.006 1.00 89.69 94 THR A C 1
ATOM 735 O O . THR A 1 94 ? 8.174 12.751 9.567 1.00 89.69 94 THR A O 1
ATOM 738 N N . THR A 1 95 ? 8.584 10.546 9.450 1.00 88.50 95 THR A N 1
ATOM 739 C CA . THR A 1 95 ? 9.320 10.600 8.180 1.00 88.50 95 THR A CA 1
ATOM 740 C C . THR A 1 95 ? 8.428 10.135 7.035 1.00 88.50 95 THR A C 1
ATOM 742 O O . THR A 1 95 ? 7.450 9.413 7.244 1.00 88.50 95 THR A O 1
ATOM 745 N N . GLU A 1 96 ? 8.777 10.514 5.806 1.00 84.00 96 GLU A N 1
ATOM 746 C CA . GLU A 1 96 ? 8.035 10.115 4.604 1.00 84.00 96 GLU A CA 1
ATOM 747 C C . GLU A 1 96 ? 7.912 8.588 4.486 1.00 84.00 96 GLU A C 1
ATOM 749 O O . GLU A 1 96 ? 6.843 8.053 4.195 1.00 84.00 96 GLU A O 1
ATOM 754 N N . GLU A 1 97 ? 8.991 7.868 4.796 1.00 82.69 97 GLU A N 1
ATOM 755 C CA . GLU A 1 97 ? 9.022 6.409 4.759 1.00 82.69 97 GLU A CA 1
ATOM 756 C C . GLU A 1 97 ? 8.032 5.779 5.749 1.00 82.69 97 GLU A C 1
ATOM 758 O O . GLU A 1 97 ? 7.248 4.900 5.379 1.00 82.69 97 GLU A O 1
ATOM 763 N N . ARG A 1 98 ? 8.017 6.273 6.992 1.00 85.38 98 ARG A N 1
ATOM 764 C CA . ARG A 1 98 ? 7.140 5.782 8.066 1.00 85.38 98 ARG A CA 1
ATOM 765 C C . ARG A 1 98 ? 5.677 6.092 7.780 1.00 85.38 98 ARG A C 1
ATOM 767 O O . ARG A 1 98 ? 4.823 5.212 7.910 1.00 85.38 98 ARG A O 1
ATOM 774 N N . LEU A 1 99 ? 5.391 7.312 7.323 1.00 86.75 99 LEU A N 1
ATOM 775 C CA . LEU A 1 99 ? 4.053 7.712 6.897 1.00 86.75 99 LEU A CA 1
ATOM 776 C C . LEU A 1 99 ? 3.548 6.810 5.772 1.00 86.75 99 LEU A C 1
ATOM 778 O O . LEU A 1 99 ? 2.415 6.324 5.820 1.00 86.75 99 LEU A O 1
ATOM 782 N N . ARG A 1 100 ? 4.391 6.543 4.772 1.00 81.12 100 ARG A N 1
ATOM 783 C CA . ARG A 1 100 ? 3.991 5.715 3.640 1.00 81.12 100 ARG A CA 1
ATOM 784 C C . ARG A 1 100 ? 3.789 4.263 4.050 1.00 81.12 100 ARG A C 1
ATOM 786 O O . ARG A 1 100 ? 2.795 3.671 3.646 1.00 81.12 100 ARG A O 1
ATOM 793 N N . MET A 1 101 ? 4.617 3.713 4.935 1.00 81.56 101 MET A N 1
ATOM 794 C CA . MET A 1 101 ? 4.387 2.386 5.517 1.00 81.56 101 MET A CA 1
ATOM 795 C C . MET A 1 101 ? 3.055 2.309 6.291 1.00 81.56 101 MET A C 1
ATOM 797 O O . MET A 1 101 ? 2.346 1.303 6.210 1.00 81.56 101 MET A O 1
ATOM 801 N N . ALA A 1 102 ? 2.658 3.371 6.997 1.00 84.25 102 ALA A N 1
ATOM 802 C CA . ALA A 1 102 ? 1.353 3.437 7.657 1.00 84.25 102 ALA A CA 1
ATOM 803 C C . ALA A 1 102 ? 0.183 3.504 6.658 1.00 84.25 102 ALA A C 1
ATOM 805 O O . ALA A 1 102 ? -0.813 2.802 6.840 1.00 84.25 102 ALA A O 1
ATOM 806 N N . LEU A 1 103 ? 0.319 4.274 5.573 1.00 80.50 103 LEU A N 1
ATOM 807 C CA . LEU A 1 103 ? -0.646 4.299 4.464 1.00 80.50 103 LEU A CA 1
ATOM 808 C C . LEU A 1 103 ? -0.775 2.921 3.799 1.00 80.50 103 LEU A C 1
ATOM 810 O O . LEU A 1 103 ? -1.879 2.455 3.537 1.00 80.50 103 LEU A O 1
ATOM 814 N N . CYS A 1 104 ? 0.336 2.215 3.603 1.00 77.50 104 CYS A N 1
ATOM 815 C CA . CYS A 1 104 ? 0.342 0.854 3.066 1.00 77.50 104 CYS A CA 1
ATOM 816 C C . CYS A 1 104 ? -0.485 -0.095 3.937 1.00 77.50 104 CYS A C 1
ATOM 818 O O . CYS A 1 104 ? -1.350 -0.809 3.435 1.00 77.50 104 CYS A O 1
ATOM 820 N N . ARG A 1 105 ? -0.296 -0.037 5.262 1.00 78.38 105 ARG A N 1
ATOM 821 C CA . ARG A 1 105 ? -1.098 -0.809 6.226 1.00 78.38 105 ARG A CA 1
ATOM 822 C C . ARG A 1 105 ? -2.576 -0.421 6.193 1.00 78.38 105 ARG A C 1
ATOM 824 O O . ARG A 1 105 ? -3.429 -1.289 6.332 1.00 78.38 105 ARG A O 1
ATOM 831 N N . GLN A 1 106 ? -2.887 0.859 5.986 1.00 75.94 106 GLN A N 1
ATOM 832 C CA . GLN A 1 106 ? -4.263 1.335 5.839 1.00 75.94 106 GLN A CA 1
ATOM 833 C C . GLN A 1 106 ? -4.951 0.729 4.610 1.00 75.94 106 GLN A C 1
ATOM 835 O O . GLN A 1 106 ? -6.099 0.288 4.696 1.00 75.94 106 GLN A O 1
ATOM 840 N N . PHE A 1 107 ? -4.246 0.699 3.479 1.00 73.06 107 PHE A N 1
ATOM 841 C CA . PHE A 1 107 ? -4.764 0.209 2.203 1.00 73.06 107 PHE A CA 1
ATOM 842 C C . PHE A 1 107 ? -4.526 -1.290 1.968 1.00 73.06 107 PHE A C 1
ATOM 844 O O . PHE A 1 107 ? -4.997 -1.815 0.966 1.00 73.06 107 PHE A O 1
ATOM 851 N N . HIS A 1 108 ? -3.874 -1.989 2.905 1.00 70.56 108 HIS A N 1
ATOM 852 C CA . HIS A 1 108 ? -3.481 -3.401 2.794 1.00 70.56 108 HIS A CA 1
ATOM 853 C C . HIS A 1 108 ? -2.587 -3.683 1.571 1.00 70.56 108 HIS A C 1
ATOM 855 O O . HIS A 1 108 ? -2.723 -4.711 0.912 1.00 70.56 108 HIS A O 1
ATOM 861 N N . ILE A 1 109 ? -1.675 -2.757 1.270 1.00 75.38 109 ILE A N 1
ATOM 862 C CA . ILE A 1 109 ? -0.718 -2.849 0.160 1.00 75.38 109 ILE A CA 1
ATOM 863 C C . ILE A 1 109 ? 0.662 -3.153 0.740 1.00 75.38 109 ILE A C 1
ATOM 865 O O . ILE A 1 109 ? 1.033 -2.612 1.781 1.00 75.38 109 ILE A O 1
ATOM 869 N N . GLN A 1 110 ? 1.429 -4.016 0.079 1.00 72.44 110 GLN A N 1
ATOM 870 C CA . GLN A 1 110 ? 2.743 -4.427 0.567 1.00 72.44 110 GLN A CA 1
ATOM 871 C C . GLN A 1 110 ? 3.818 -3.385 0.228 1.00 72.44 110 GLN A C 1
ATOM 873 O O . GLN A 1 110 ? 3.899 -2.902 -0.904 1.00 72.44 110 GLN A O 1
ATOM 878 N N . PHE A 1 111 ? 4.661 -3.065 1.211 1.00 77.50 111 PHE A N 1
ATOM 879 C CA . PHE A 1 111 ? 5.792 -2.149 1.070 1.00 77.50 111 PHE A CA 1
ATOM 880 C C . PHE A 1 111 ? 7.095 -2.934 0.917 1.00 77.50 111 PHE A C 1
ATOM 882 O O . PHE A 1 111 ? 7.409 -3.758 1.775 1.00 77.50 111 PHE A O 1
ATOM 889 N N . PHE A 1 112 ? 7.881 -2.642 -0.119 1.00 80.31 112 PHE A N 1
ATOM 890 C CA . PHE A 1 112 ? 9.176 -3.293 -0.350 1.00 80.31 112 PHE A CA 1
ATOM 891 C C . PHE A 1 112 ? 10.285 -2.284 -0.624 1.00 80.31 112 PHE A C 1
ATOM 893 O O . PHE A 1 112 ? 10.048 -1.240 -1.228 1.00 80.31 112 PHE A O 1
ATOM 900 N N . ASN A 1 113 ? 11.514 -2.607 -0.224 1.00 80.81 113 ASN A N 1
ATOM 901 C CA . ASN A 1 113 ? 12.693 -1.857 -0.641 1.00 80.81 113 ASN A CA 1
ATOM 902 C C . ASN A 1 113 ? 13.176 -2.384 -2.005 1.00 80.81 113 ASN A C 1
ATOM 904 O O . ASN A 1 113 ? 13.599 -3.534 -2.107 1.00 80.81 113 ASN A O 1
ATOM 908 N N . LEU A 1 114 ? 13.102 -1.547 -3.045 1.00 84.56 114 LEU A N 1
ATOM 909 C CA . LEU A 1 114 ? 13.508 -1.919 -4.408 1.00 84.56 114 LEU A CA 1
ATOM 910 C C . LEU A 1 114 ? 15.029 -1.917 -4.605 1.00 84.56 114 LEU A C 1
ATOM 912 O O . LEU A 1 114 ? 15.519 -2.450 -5.599 1.00 84.56 114 LEU A O 1
ATOM 916 N N . ASP A 1 115 ? 15.799 -1.313 -3.703 1.00 83.56 115 ASP A N 1
ATOM 917 C CA . ASP A 1 115 ? 17.259 -1.266 -3.819 1.00 83.56 115 ASP A CA 1
ATOM 918 C C . ASP A 1 115 ? 17.903 -2.617 -3.484 1.00 83.56 115 ASP A C 1
ATOM 920 O O . ASP A 1 115 ? 18.912 -2.976 -4.080 1.00 83.56 115 ASP A O 1
ATOM 924 N N . ALA A 1 116 ? 17.269 -3.407 -2.616 1.00 80.81 116 ALA A N 1
ATOM 925 C CA . ALA A 1 116 ? 17.736 -4.740 -2.236 1.00 80.81 116 ALA A CA 1
ATOM 926 C C . ALA A 1 116 ? 17.369 -5.847 -3.246 1.00 80.81 116 ALA A C 1
ATOM 928 O O . ALA A 1 116 ? 17.780 -6.993 -3.075 1.00 80.81 116 ALA A O 1
ATOM 929 N N . MET A 1 117 ? 16.571 -5.536 -4.272 1.00 83.00 117 MET A N 1
ATOM 930 C CA . MET A 1 117 ? 16.108 -6.516 -5.255 1.00 83.00 117 MET A CA 1
ATOM 931 C C . MET A 1 117 ? 16.914 -6.444 -6.549 1.00 83.00 117 MET A C 1
ATOM 933 O O . MET A 1 117 ? 17.244 -5.364 -7.040 1.00 83.00 117 MET A O 1
ATOM 937 N N . ILE A 1 118 ? 17.173 -7.615 -7.128 1.00 81.56 118 ILE A N 1
ATOM 938 C CA . ILE A 1 118 ? 17.759 -7.750 -8.461 1.00 81.56 118 ILE A CA 1
ATOM 939 C C . ILE A 1 118 ? 16.606 -7.756 -9.466 1.00 81.56 118 ILE A C 1
ATOM 941 O O . ILE A 1 118 ? 15.749 -8.638 -9.421 1.00 81.56 118 ILE A O 1
ATOM 945 N N . LEU A 1 119 ? 16.576 -6.758 -10.348 1.00 85.81 119 LEU A N 1
ATOM 946 C CA . LEU A 1 119 ? 15.564 -6.639 -11.396 1.00 85.81 119 LEU A CA 1
ATOM 947 C C . LEU A 1 119 ? 16.033 -7.383 -12.647 1.00 85.81 119 LEU A C 1
ATOM 949 O O . LEU A 1 119 ? 17.146 -7.157 -13.118 1.00 85.81 119 LEU A O 1
ATOM 953 N N . ASP A 1 120 ? 15.182 -8.251 -13.191 1.00 85.50 120 ASP A N 1
ATOM 954 C CA . ASP A 1 120 ? 15.463 -8.938 -14.452 1.00 85.50 120 ASP A CA 1
ATOM 955 C C . ASP A 1 120 ? 15.329 -7.949 -15.631 1.00 85.50 120 ASP A C 1
ATOM 957 O O . ASP A 1 120 ? 14.239 -7.402 -15.849 1.00 85.50 120 ASP A O 1
ATOM 961 N N . PRO A 1 121 ? 16.388 -7.731 -16.436 1.00 85.06 121 PRO A N 1
ATOM 962 C CA . PRO A 1 121 ? 16.332 -6.861 -17.607 1.00 85.06 121 PRO A CA 1
ATOM 963 C C . PRO A 1 121 ? 15.246 -7.248 -18.619 1.00 85.06 121 PRO A C 1
ATOM 965 O O . PRO A 1 121 ? 14.774 -6.385 -19.358 1.00 85.06 121 PRO A O 1
ATOM 968 N N . ALA A 1 122 ? 14.807 -8.511 -18.665 1.00 86.25 122 ALA A N 1
ATOM 969 C CA . ALA A 1 122 ? 13.733 -8.949 -19.558 1.00 86.25 122 ALA A CA 1
ATOM 970 C C . ALA A 1 122 ? 12.390 -8.250 -19.269 1.00 86.25 122 ALA A C 1
ATOM 972 O O . ALA A 1 122 ? 11.552 -8.119 -20.169 1.00 86.25 122 ALA A O 1
ATOM 973 N N . LEU A 1 123 ? 12.192 -7.744 -18.045 1.00 87.31 123 LEU A N 1
ATOM 974 C CA . LEU A 1 123 ? 10.979 -7.039 -17.627 1.00 87.31 123 LEU A CA 1
ATOM 975 C C . LEU A 1 123 ? 10.768 -5.715 -18.376 1.00 87.31 123 LEU A C 1
ATOM 977 O O . LEU A 1 123 ? 9.621 -5.299 -18.557 1.00 87.31 123 LEU A O 1
ATOM 981 N N . ARG A 1 124 ? 11.839 -5.103 -18.906 1.00 87.00 124 ARG A N 1
ATOM 982 C CA . ARG A 1 124 ? 11.768 -3.878 -19.725 1.00 87.00 124 ARG A CA 1
ATOM 983 C C . ARG A 1 124 ? 10.938 -4.047 -21.003 1.00 87.00 124 ARG A C 1
ATOM 985 O O . ARG A 1 124 ? 10.462 -3.069 -21.564 1.00 87.00 124 ARG A O 1
ATOM 992 N N . ASN A 1 125 ? 10.775 -5.286 -21.474 1.00 86.44 125 ASN A N 1
ATOM 993 C CA . ASN A 1 125 ? 9.997 -5.593 -22.674 1.00 86.44 125 ASN A CA 1
ATOM 994 C C . ASN A 1 125 ? 8.489 -5.674 -22.383 1.00 86.44 125 ASN A C 1
ATOM 996 O O . ASN A 1 125 ? 7.686 -5.622 -23.309 1.00 86.44 125 ASN A O 1
ATOM 1000 N N . LEU A 1 126 ? 8.102 -5.837 -21.112 1.00 86.81 126 LEU A N 1
ATOM 1001 C CA . LEU A 1 126 ? 6.702 -5.967 -20.697 1.00 86.81 126 LEU A CA 1
ATOM 1002 C C . LEU A 1 126 ? 6.046 -4.606 -20.480 1.00 86.81 126 LEU A C 1
ATOM 1004 O O . LEU A 1 126 ? 4.871 -4.433 -20.786 1.00 86.81 126 LEU A O 1
ATOM 1008 N N . VAL A 1 127 ? 6.809 -3.650 -19.950 1.00 89.00 127 VAL A N 1
ATOM 1009 C CA . VAL A 1 127 ? 6.351 -2.285 -19.692 1.00 89.00 127 VAL A CA 1
ATOM 1010 C C . VAL A 1 127 ? 7.280 -1.334 -20.430 1.00 89.00 127 VAL A C 1
ATOM 1012 O O . VAL A 1 127 ? 8.490 -1.355 -20.222 1.00 89.00 127 VAL A O 1
ATOM 1015 N N . ASN A 1 128 ? 6.728 -0.493 -21.299 1.00 88.81 128 ASN A N 1
ATOM 1016 C CA . ASN A 1 128 ? 7.510 0.504 -22.021 1.00 88.81 128 ASN A CA 1
ATOM 1017 C C . ASN A 1 128 ? 8.009 1.611 -21.080 1.00 88.81 128 ASN A C 1
ATOM 1019 O O . ASN A 1 128 ? 7.282 2.094 -20.213 1.00 88.81 128 ASN A O 1
ATOM 1023 N N . GLU A 1 129 ? 9.232 2.079 -21.323 1.00 89.44 129 GLU A N 1
ATOM 1024 C CA . GLU A 1 129 ? 9.904 3.105 -20.515 1.00 89.44 129 GLU A CA 1
ATOM 1025 C C . GLU A 1 129 ? 9.049 4.365 -20.322 1.00 89.44 129 GLU A C 1
ATOM 1027 O O . GLU A 1 129 ? 8.865 4.837 -19.204 1.00 89.44 129 GLU A O 1
ATOM 1032 N N . LYS A 1 130 ? 8.442 4.884 -21.399 1.00 89.56 130 LYS A N 1
ATOM 1033 C CA . LYS A 1 130 ? 7.599 6.090 -21.330 1.00 89.56 130 LYS A CA 1
ATOM 1034 C C . LYS A 1 130 ? 6.428 5.940 -20.358 1.00 89.56 130 LYS A C 1
ATOM 1036 O O . LYS A 1 130 ? 6.073 6.904 -19.685 1.00 89.56 130 LYS A O 1
ATOM 1041 N N . PHE A 1 131 ? 5.815 4.758 -20.292 1.00 89.62 131 PHE A N 1
ATOM 1042 C CA . PHE A 1 131 ? 4.735 4.489 -19.345 1.00 89.62 131 PHE A CA 1
ATOM 1043 C C . PHE A 1 131 ? 5.284 4.321 -17.933 1.00 89.62 131 PHE A C 1
ATOM 1045 O O . PHE A 1 131 ? 4.760 4.940 -17.010 1.00 89.62 131 PHE A O 1
ATOM 1052 N N . ALA A 1 132 ? 6.354 3.535 -17.787 1.00 90.69 132 ALA A N 1
ATOM 1053 C CA . ALA A 1 132 ? 7.017 3.277 -16.515 1.00 90.69 132 ALA A CA 1
ATOM 1054 C C . ALA A 1 132 ? 7.445 4.584 -15.824 1.00 90.69 132 ALA A C 1
ATOM 1056 O O . ALA A 1 132 ? 7.143 4.793 -14.652 1.00 90.69 132 ALA A O 1
ATOM 1057 N N . MET A 1 133 ? 8.037 5.515 -16.578 1.00 89.44 133 MET A N 1
ATOM 1058 C CA . MET A 1 133 ? 8.445 6.839 -16.098 1.00 89.44 133 MET A CA 1
ATOM 1059 C C . MET A 1 133 ? 7.249 7.744 -15.782 1.00 89.44 133 MET A C 1
ATOM 1061 O O . MET A 1 133 ? 7.185 8.338 -14.707 1.00 89.44 133 MET A O 1
ATOM 1065 N N . LYS A 1 134 ? 6.265 7.829 -16.690 1.00 89.81 134 LYS A N 1
ATOM 1066 C CA . LYS A 1 134 ? 5.086 8.694 -16.513 1.00 89.81 134 LYS A CA 1
ATOM 1067 C C . LYS A 1 134 ? 4.255 8.301 -15.292 1.00 89.81 134 LYS A C 1
ATOM 1069 O O . LYS A 1 134 ? 3.768 9.172 -14.577 1.00 89.81 134 LYS A O 1
ATOM 1074 N N . HIS A 1 135 ? 4.073 7.002 -15.084 1.00 89.12 135 HIS A N 1
ATOM 1075 C CA . HIS A 1 135 ? 3.230 6.459 -14.024 1.00 89.12 135 HIS A CA 1
ATOM 1076 C C . HIS A 1 135 ? 4.019 5.991 -12.800 1.00 89.12 135 HIS A C 1
ATOM 1078 O O . HIS A 1 135 ? 3.420 5.436 -11.881 1.00 89.12 135 HIS A O 1
ATOM 1084 N N . ARG A 1 136 ? 5.342 6.216 -12.780 1.00 91.25 136 ARG A N 1
ATOM 1085 C CA . ARG A 1 136 ? 6.255 5.768 -11.717 1.00 91.25 136 ARG A CA 1
ATOM 1086 C C . ARG A 1 136 ? 6.002 4.306 -11.341 1.00 91.25 136 ARG A C 1
ATOM 1088 O O . ARG A 1 136 ? 5.745 3.976 -10.183 1.00 91.25 136 ARG A O 1
ATOM 1095 N N . ALA A 1 137 ? 6.012 3.454 -12.361 1.00 91.69 137 ALA A N 1
ATOM 1096 C CA . ALA A 1 137 ? 5.636 2.053 -12.282 1.00 91.69 137 ALA A CA 1
ATOM 1097 C C . ALA A 1 137 ? 6.789 1.175 -12.779 1.00 91.69 137 ALA A C 1
ATOM 1099 O O . ALA A 1 137 ? 7.156 1.229 -13.950 1.00 91.69 137 ALA A O 1
ATOM 1100 N N . VAL A 1 138 ? 7.352 0.362 -11.890 1.00 92.94 138 VAL A N 1
ATOM 1101 C CA . VAL A 1 138 ? 8.496 -0.514 -12.162 1.00 92.94 138 VAL A CA 1
ATOM 1102 C C . VAL A 1 138 ? 8.031 -1.966 -12.152 1.00 92.94 138 VAL A C 1
ATOM 1104 O O . VAL A 1 138 ? 7.524 -2.424 -11.124 1.00 92.94 138 VAL A O 1
ATOM 1107 N N . PRO A 1 139 ? 8.204 -2.732 -13.240 1.00 92.69 139 PRO A N 1
ATOM 1108 C CA . PRO A 1 139 ? 7.999 -4.171 -13.183 1.00 92.69 139 PRO A CA 1
ATOM 1109 C C . PRO A 1 139 ? 9.126 -4.809 -12.358 1.00 92.69 139 PRO A C 1
ATOM 1111 O O . PRO A 1 139 ? 10.303 -4.620 -12.652 1.00 92.69 139 PRO A O 1
ATOM 1114 N N . VAL A 1 140 ? 8.762 -5.553 -11.312 1.00 91.56 140 VAL A N 1
ATOM 1115 C CA . VAL A 1 140 ? 9.723 -6.136 -10.356 1.00 91.56 140 VAL A CA 1
ATOM 1116 C C . VAL A 1 140 ? 9.978 -7.607 -10.634 1.00 91.56 140 VAL A C 1
ATOM 1118 O O . VAL A 1 140 ? 11.117 -8.060 -10.582 1.00 91.56 140 VAL A O 1
ATOM 1121 N N . ALA A 1 141 ? 8.923 -8.361 -10.928 1.00 90.19 141 ALA A N 1
ATOM 1122 C CA . ALA A 1 141 ? 9.025 -9.788 -11.186 1.00 90.19 141 ALA A CA 1
ATOM 1123 C C . ALA A 1 141 ? 7.872 -10.263 -12.062 1.00 90.19 141 ALA A C 1
ATOM 1125 O O . ALA A 1 141 ? 6.761 -9.731 -12.001 1.00 90.19 141 ALA A O 1
ATOM 1126 N N . ARG A 1 142 ? 8.119 -11.321 -12.833 1.00 89.75 142 ARG A N 1
ATOM 1127 C CA . ARG A 1 142 ? 7.083 -12.048 -13.561 1.00 89.75 142 ARG A CA 1
ATOM 1128 C C . ARG A 1 142 ? 7.095 -13.509 -13.138 1.00 89.75 142 ARG A C 1
ATOM 1130 O O . ARG A 1 142 ? 8.103 -14.189 -13.289 1.00 89.75 142 ARG A O 1
ATOM 1137 N N . VAL A 1 143 ? 5.950 -14.003 -12.678 1.00 89.06 143 VAL A N 1
ATOM 1138 C CA . VAL A 1 143 ? 5.746 -15.413 -12.327 1.00 89.06 143 VAL A CA 1
ATOM 1139 C C . VAL A 1 143 ? 4.597 -15.954 -13.172 1.00 89.06 143 VAL A C 1
ATOM 1141 O O . VAL A 1 143 ? 3.422 -15.718 -12.893 1.00 89.06 143 VAL A O 1
ATOM 1144 N N . GLY A 1 144 ? 4.930 -16.645 -14.265 1.00 89.00 144 GLY A N 1
ATOM 1145 C CA . GLY A 1 144 ? 3.946 -17.156 -15.225 1.00 89.00 144 GLY A CA 1
ATOM 1146 C C . GLY A 1 144 ? 3.116 -16.035 -15.864 1.00 89.00 144 GLY A C 1
ATOM 1147 O O . GLY A 1 144 ? 3.627 -15.271 -16.692 1.00 89.00 144 GLY A O 1
ATOM 1148 N N . ASN A 1 145 ? 1.836 -15.954 -15.476 1.00 91.00 145 ASN A N 1
ATOM 1149 C CA . ASN A 1 145 ? 0.882 -14.931 -15.927 1.00 91.00 145 ASN A CA 1
ATOM 1150 C C . ASN A 1 145 ? 0.674 -13.780 -14.922 1.00 91.00 145 ASN A C 1
ATOM 1152 O O . ASN A 1 145 ? -0.209 -12.947 -15.116 1.00 91.00 145 ASN A O 1
ATOM 1156 N N . LEU A 1 146 ? 1.437 -13.755 -13.828 1.00 91.06 146 LEU A N 1
ATOM 1157 C CA . LEU A 1 146 ? 1.391 -12.705 -12.816 1.00 91.06 146 LEU A CA 1
ATOM 1158 C C . LEU A 1 146 ? 2.586 -11.761 -12.995 1.00 91.06 146 LEU A C 1
ATOM 1160 O O . LEU A 1 146 ? 3.732 -12.214 -13.023 1.00 91.06 146 LEU A O 1
ATOM 1164 N N . LEU A 1 147 ? 2.319 -10.463 -13.103 1.00 91.88 147 LEU A N 1
ATOM 1165 C CA . LEU A 1 147 ? 3.312 -9.395 -13.095 1.00 91.88 147 LEU A CA 1
ATOM 1166 C C . LEU A 1 147 ? 3.229 -8.654 -11.761 1.00 91.88 147 LEU A C 1
ATOM 1168 O O . LEU A 1 147 ? 2.192 -8.082 -11.429 1.00 91.88 147 LEU A O 1
ATOM 1172 N N . VAL A 1 148 ? 4.327 -8.643 -11.012 1.00 91.00 148 VAL A N 1
ATOM 1173 C CA . VAL A 1 148 ? 4.459 -7.820 -9.810 1.00 91.00 148 VAL A CA 1
ATOM 1174 C C . VAL A 1 148 ? 4.953 -6.443 -10.233 1.00 91.00 148 VAL A C 1
ATOM 1176 O O . VAL A 1 148 ? 6.029 -6.316 -10.825 1.00 91.00 148 VAL A O 1
ATOM 1179 N N . LEU A 1 149 ? 4.162 -5.417 -9.936 1.00 91.44 149 LEU A N 1
ATOM 1180 C CA . LEU A 1 149 ? 4.413 -4.034 -10.320 1.00 91.44 149 LEU A CA 1
ATOM 1181 C C . LEU A 1 149 ? 4.604 -3.174 -9.070 1.00 91.44 149 LEU A C 1
ATOM 1183 O O . LEU A 1 149 ? 3.708 -3.083 -8.234 1.00 91.44 149 LEU A O 1
ATOM 1187 N N . ALA A 1 150 ? 5.753 -2.517 -8.952 1.00 91.38 150 ALA A N 1
ATOM 1188 C CA . ALA A 1 150 ? 5.989 -1.518 -7.921 1.00 91.38 150 ALA A CA 1
ATOM 1189 C C . ALA A 1 150 ? 5.550 -0.135 -8.403 1.00 91.38 150 ALA A C 1
ATOM 1191 O O . ALA A 1 150 ? 6.048 0.346 -9.417 1.00 91.38 150 ALA A O 1
ATOM 1192 N N . MET A 1 151 ? 4.642 0.509 -7.672 1.00 90.56 151 MET A N 1
ATOM 1193 C CA . MET A 1 151 ? 4.143 1.851 -7.980 1.00 90.56 151 MET A CA 1
ATOM 1194 C C . MET A 1 151 ? 4.338 2.817 -6.811 1.00 90.56 151 MET A C 1
ATOM 1196 O O . MET A 1 151 ? 4.254 2.430 -5.642 1.00 90.56 151 MET A O 1
ATOM 1200 N N . ASP A 1 152 ? 4.591 4.086 -7.136 1.00 86.56 152 ASP A N 1
ATOM 1201 C CA . ASP A 1 152 ? 4.739 5.162 -6.141 1.00 86.56 152 ASP A CA 1
ATOM 1202 C C . ASP A 1 152 ? 3.393 5.421 -5.471 1.00 86.56 152 ASP A C 1
ATOM 1204 O O . ASP A 1 152 ? 3.255 5.372 -4.250 1.00 86.56 152 ASP A O 1
ATOM 1208 N N . ASP A 1 153 ? 2.367 5.543 -6.310 1.00 83.19 153 ASP A N 1
ATOM 1209 C CA . ASP A 1 153 ? 0.986 5.703 -5.900 1.00 83.19 153 ASP A CA 1
ATOM 1210 C C . ASP A 1 153 ? 0.129 4.537 -6.424 1.00 83.19 153 ASP A C 1
ATOM 1212 O O . ASP A 1 153 ? -0.299 4.532 -7.584 1.00 83.19 153 ASP A O 1
ATOM 1216 N N . PRO A 1 154 ? -0.145 3.532 -5.575 1.00 80.94 154 PRO A N 1
ATOM 1217 C CA . PRO A 1 154 ? -0.933 2.370 -5.959 1.00 80.94 154 PRO A CA 1
ATOM 1218 C C . PRO A 1 154 ? -2.445 2.657 -6.006 1.00 80.94 154 PRO A C 1
ATOM 1220 O O . PRO A 1 154 ? -3.223 1.770 -6.354 1.00 80.94 154 PRO A O 1
ATOM 1223 N N . THR A 1 155 ? -2.895 3.874 -5.670 1.00 80.62 155 THR A N 1
ATOM 1224 C CA . THR A 1 155 ? -4.320 4.244 -5.738 1.00 80.62 155 THR A CA 1
ATOM 1225 C C . THR A 1 155 ? -4.803 4.506 -7.169 1.00 80.62 155 THR A C 1
ATOM 1227 O O . THR A 1 155 ? -6.009 4.562 -7.421 1.00 80.62 155 THR A O 1
ATOM 1230 N N . GLN A 1 156 ? -3.881 4.595 -8.133 1.00 83.44 156 GLN A N 1
ATOM 1231 C CA . GLN A 1 156 ? -4.164 4.809 -9.554 1.00 83.44 156 GLN A CA 1
ATOM 1232 C C . GLN A 1 156 ? -4.654 3.530 -10.254 1.00 83.44 156 GLN A C 1
ATOM 1234 O O . GLN A 1 156 ? -4.033 3.026 -11.190 1.00 83.44 156 GLN A O 1
ATOM 1239 N N . THR A 1 157 ? -5.812 3.018 -9.833 1.00 85.94 157 THR A N 1
ATOM 1240 C CA . THR A 1 157 ? -6.411 1.770 -10.345 1.00 85.94 157 THR A CA 1
ATOM 1241 C C . THR A 1 157 ? -6.618 1.762 -11.857 1.00 85.94 157 THR A C 1
ATOM 1243 O O . THR A 1 157 ? -6.383 0.746 -12.499 1.00 85.94 157 THR A O 1
ATOM 1246 N N . ARG A 1 158 ? -6.961 2.909 -12.457 1.00 89.69 158 ARG A N 1
ATOM 1247 C CA . ARG A 1 158 ? -7.139 3.035 -13.916 1.00 89.69 158 ARG A CA 1
ATOM 1248 C C . ARG A 1 158 ? -5.873 2.668 -14.691 1.00 89.69 158 ARG A C 1
ATOM 1250 O O . ARG A 1 158 ? -5.945 1.933 -15.667 1.00 89.69 158 ARG A O 1
ATOM 1257 N N . THR A 1 159 ? -4.724 3.145 -14.217 1.00 90.00 159 THR A N 1
ATOM 1258 C CA . THR A 1 159 ? -3.410 2.869 -14.810 1.00 90.00 159 THR A CA 1
ATOM 1259 C C . THR A 1 159 ? -3.084 1.377 -14.750 1.00 90.00 159 THR A C 1
ATOM 1261 O O . THR A 1 159 ? -2.564 0.811 -15.710 1.00 90.00 159 THR A O 1
ATOM 1264 N N . ILE A 1 160 ? -3.420 0.734 -13.629 1.00 90.12 160 ILE A N 1
ATOM 1265 C CA . ILE A 1 160 ? -3.222 -0.704 -13.418 1.00 90.12 160 ILE A CA 1
ATOM 1266 C C . ILE A 1 160 ? -4.116 -1.502 -14.377 1.00 90.12 160 ILE A C 1
ATOM 1268 O O . ILE A 1 160 ? -3.629 -2.400 -15.062 1.00 90.12 160 ILE A O 1
ATOM 1272 N N . ASP A 1 161 ? -5.391 -1.126 -14.498 1.00 90.75 161 ASP A N 1
ATOM 1273 C CA . ASP A 1 161 ? -6.346 -1.771 -15.404 1.00 90.75 161 ASP A CA 1
ATOM 1274 C C . ASP A 1 161 ? -5.930 -1.638 -16.880 1.00 90.75 161 ASP A C 1
ATOM 1276 O O . ASP A 1 161 ? -6.046 -2.591 -17.655 1.00 90.75 161 ASP A O 1
ATOM 1280 N N . ASP A 1 162 ? -5.439 -0.463 -17.283 1.00 90.69 162 ASP A N 1
ATOM 1281 C CA . ASP A 1 162 ? -4.931 -0.209 -18.635 1.00 90.69 162 ASP A CA 1
ATOM 1282 C C . ASP A 1 162 ? -3.700 -1.067 -18.951 1.00 90.69 162 ASP A C 1
ATOM 1284 O O . ASP A 1 162 ? -3.611 -1.660 -20.031 1.00 90.69 162 ASP A O 1
ATOM 1288 N N . LEU A 1 163 ? -2.767 -1.181 -18.001 1.00 90.69 163 LEU A N 1
ATOM 1289 C CA . LEU A 1 163 ? -1.575 -2.010 -18.162 1.00 90.69 163 LEU A CA 1
ATOM 1290 C C . LEU A 1 163 ? -1.921 -3.505 -18.197 1.00 90.69 163 LEU A C 1
ATOM 1292 O O . LEU A 1 163 ? -1.361 -4.260 -18.991 1.00 90.69 163 LEU A O 1
ATOM 1296 N N . GLN A 1 164 ? -2.883 -3.941 -17.388 1.00 92.50 164 GLN A N 1
ATOM 1297 C CA . GLN A 1 164 ? -3.369 -5.318 -17.395 1.00 92.50 164 GLN A CA 1
ATOM 1298 C C . GLN A 1 164 ? -4.034 -5.671 -18.735 1.00 92.50 164 GLN A C 1
ATOM 1300 O O . GLN A 1 164 ? -3.806 -6.757 -19.270 1.00 92.50 164 GLN A O 1
ATOM 1305 N N . ARG A 1 165 ? -4.804 -4.747 -19.325 1.00 90.88 165 ARG A N 1
ATOM 1306 C CA . ARG A 1 165 ? -5.398 -4.931 -20.660 1.00 90.88 165 ARG A CA 1
ATOM 1307 C C . ARG A 1 165 ? -4.355 -4.993 -21.773 1.00 90.88 165 ARG A C 1
ATOM 1309 O O . ARG A 1 165 ? -4.503 -5.807 -22.679 1.00 90.88 165 ARG A O 1
ATOM 1316 N N . SER A 1 166 ? -3.333 -4.140 -21.727 1.00 88.94 166 SER A N 1
ATOM 1317 C CA . SER A 1 166 ? -2.314 -4.079 -22.783 1.00 88.94 166 SER A CA 1
ATOM 1318 C C . SER A 1 166 ? -1.338 -5.256 -22.736 1.00 88.94 166 SER A C 1
ATOM 1320 O O . SER A 1 166 ? -0.948 -5.766 -23.783 1.00 88.94 166 SER A O 1
ATOM 1322 N N . THR A 1 167 ? -0.975 -5.715 -21.537 1.00 87.56 167 THR A N 1
ATOM 1323 C CA . THR A 1 167 ? -0.026 -6.824 -21.346 1.00 87.56 167 THR A CA 1
ATOM 1324 C C . THR A 1 167 ? -0.692 -8.200 -21.340 1.00 87.56 167 THR A C 1
ATOM 1326 O O . THR A 1 167 ? -0.024 -9.200 -21.595 1.00 87.56 167 THR A O 1
ATOM 1329 N N . GLY A 1 168 ? -1.991 -8.279 -21.026 1.00 90.94 168 GLY A N 1
ATOM 1330 C CA . GLY A 1 168 ? -2.711 -9.542 -20.827 1.00 90.94 168 GLY A CA 1
ATOM 1331 C C . GLY A 1 168 ? -2.316 -10.296 -19.548 1.00 90.94 168 GLY A C 1
ATOM 1332 O O . GLY A 1 168 ? -2.788 -11.413 -19.326 1.00 90.94 168 GLY A O 1
ATOM 1333 N N . LEU A 1 169 ? -1.464 -9.704 -18.704 1.00 91.94 169 LEU A N 1
ATOM 1334 C CA . LEU A 1 169 ? -0.971 -10.294 -17.461 1.00 91.94 169 LEU A CA 1
ATOM 1335 C C . LEU A 1 169 ? -1.837 -9.851 -16.281 1.00 91.94 169 LEU A C 1
ATOM 1337 O O . LEU A 1 169 ? -2.299 -8.714 -16.226 1.00 91.94 169 LEU A O 1
ATOM 1341 N N . LYS A 1 170 ? -2.015 -10.726 -15.290 1.00 91.38 170 LYS A N 1
ATOM 1342 C CA . LYS A 1 170 ? -2.599 -10.327 -14.005 1.00 91.38 170 LYS A CA 1
ATOM 1343 C C . LYS A 1 170 ? -1.570 -9.487 -13.251 1.00 91.38 170 LYS A C 1
ATOM 1345 O O . LYS A 1 170 ? -0.431 -9.923 -13.125 1.00 91.38 170 LYS A O 1
ATOM 1350 N N . ILE A 1 171 ? -1.958 -8.320 -12.742 1.00 91.56 171 ILE A N 1
ATOM 1351 C CA . ILE A 1 171 ? -1.028 -7.422 -12.048 1.00 91.56 171 ILE A CA 1
ATOM 1352 C C . ILE A 1 171 ? -1.265 -7.481 -10.541 1.00 91.56 171 ILE A C 1
ATOM 1354 O O . ILE A 1 171 ? -2.396 -7.354 -10.075 1.00 91.56 171 ILE A O 1
ATOM 1358 N N . GLU A 1 172 ? -0.187 -7.666 -9.785 1.00 88.19 172 GLU A N 1
ATOM 1359 C CA . GLU A 1 172 ? -0.165 -7.480 -8.337 1.00 88.19 172 GLU A CA 1
ATOM 1360 C C . GLU A 1 172 ? 0.689 -6.261 -8.006 1.00 88.19 172 GLU A C 1
ATOM 1362 O O . GLU A 1 172 ? 1.832 -6.150 -8.452 1.00 88.19 172 GLU A O 1
ATOM 1367 N N . VAL A 1 173 ? 0.111 -5.324 -7.259 1.00 87.88 173 VAL A N 1
ATOM 1368 C CA . VAL A 1 173 ? 0.734 -4.026 -7.006 1.00 87.88 173 VAL A CA 1
ATOM 1369 C C . VAL A 1 173 ? 1.379 -4.013 -5.633 1.00 87.88 173 VAL A C 1
ATOM 1371 O O . VAL A 1 173 ? 0.738 -4.284 -4.618 1.00 87.88 173 VAL A O 1
ATOM 1374 N N . ILE A 1 174 ? 2.649 -3.638 -5.620 1.00 88.19 174 ILE A N 1
ATOM 1375 C CA . ILE A 1 174 ? 3.412 -3.315 -4.421 1.00 88.19 174 ILE A CA 1
ATOM 1376 C C . ILE A 1 174 ? 3.801 -1.837 -4.462 1.00 88.19 174 ILE A C 1
ATOM 1378 O O . ILE A 1 174 ? 3.750 -1.200 -5.513 1.00 88.19 174 ILE A O 1
ATOM 1382 N N . THR A 1 175 ? 4.199 -1.264 -3.332 1.00 86.62 175 THR A N 1
ATOM 1383 C CA . THR A 1 175 ? 4.616 0.145 -3.280 1.00 86.62 175 THR A CA 1
ATOM 1384 C C . THR A 1 175 ? 5.971 0.327 -2.605 1.00 86.62 175 THR A C 1
ATOM 1386 O O . THR A 1 175 ? 6.396 -0.472 -1.769 1.00 86.62 175 THR A O 1
ATOM 1389 N N . SER A 1 176 ? 6.685 1.382 -2.997 1.00 86.50 176 SER A N 1
ATOM 1390 C CA . SER A 1 176 ? 7.990 1.779 -2.456 1.00 86.50 176 SER A CA 1
ATOM 1391 C C . SER A 1 176 ? 8.185 3.293 -2.556 1.00 86.50 176 SER A C 1
ATOM 1393 O O . SER A 1 176 ? 7.295 3.984 -3.044 1.00 86.50 176 SER A O 1
ATOM 1395 N N . THR A 1 177 ? 9.275 3.830 -1.991 1.00 84.81 177 THR A N 1
ATOM 1396 C CA . THR A 1 177 ? 9.464 5.295 -1.907 1.00 84.81 177 THR A CA 1
ATOM 1397 C C . THR A 1 177 ? 9.595 5.839 -3.309 1.00 84.81 177 THR A C 1
ATOM 1399 O O . THR A 1 177 ? 10.133 5.153 -4.181 1.00 84.81 177 THR A O 1
ATOM 1402 N N . SER A 1 178 ? 9.168 7.085 -3.519 1.00 86.75 178 SER A N 1
ATOM 1403 C CA . SER A 1 178 ? 9.391 7.759 -4.795 1.00 86.75 178 SER A CA 1
ATOM 1404 C C . SER A 1 178 ? 10.879 7.698 -5.163 1.00 86.75 178 SER A C 1
ATOM 1406 O O . SER A 1 178 ? 11.223 7.401 -6.300 1.00 86.75 178 SER A O 1
ATOM 1408 N N . ALA A 1 179 ? 11.769 7.839 -4.172 1.00 86.50 179 ALA A N 1
ATOM 1409 C CA . ALA A 1 179 ? 13.211 7.686 -4.339 1.00 86.50 179 ALA A CA 1
ATOM 1410 C C . ALA A 1 179 ? 13.636 6.268 -4.787 1.00 86.50 179 ALA A C 1
ATOM 1412 O O . ALA A 1 179 ? 14.414 6.147 -5.730 1.00 86.50 179 ALA A O 1
ATOM 1413 N N . HIS A 1 180 ? 13.127 5.198 -4.158 1.00 89.31 180 HIS A N 1
ATOM 1414 C CA . HIS A 1 180 ? 13.412 3.813 -4.570 1.00 89.31 180 HIS A CA 1
ATOM 1415 C C . HIS A 1 180 ? 12.894 3.517 -5.975 1.00 89.31 180 HIS A C 1
ATOM 1417 O O . HIS A 1 180 ? 13.561 2.828 -6.739 1.00 89.31 180 HIS A O 1
ATOM 1423 N N . ILE A 1 181 ? 11.714 4.028 -6.324 1.00 90.88 181 ILE A N 1
ATOM 1424 C CA . ILE A 1 181 ? 11.099 3.792 -7.631 1.00 90.88 181 ILE A CA 1
ATOM 1425 C C . ILE A 1 181 ? 11.871 4.500 -8.729 1.00 90.88 181 ILE A C 1
ATOM 1427 O O . ILE A 1 181 ? 12.184 3.865 -9.730 1.00 90.88 181 ILE A O 1
ATOM 1431 N N . THR A 1 182 ? 12.242 5.764 -8.528 1.00 90.50 182 THR A N 1
ATOM 1432 C CA . THR A 1 182 ? 13.079 6.496 -9.484 1.00 90.50 182 THR A CA 1
ATOM 1433 C C . THR A 1 182 ? 14.407 5.772 -9.709 1.00 90.50 182 THR A C 1
ATOM 1435 O O . THR A 1 182 ? 14.734 5.451 -10.848 1.00 90.50 182 THR A O 1
ATOM 1438 N N . ARG A 1 183 ? 15.111 5.384 -8.635 1.00 90.06 183 ARG A N 1
ATOM 1439 C CA . ARG A 1 183 ? 16.362 4.613 -8.751 1.00 90.06 183 ARG A CA 1
ATOM 1440 C C . ARG A 1 183 ? 16.173 3.258 -9.430 1.00 90.06 183 ARG A C 1
ATOM 1442 O O . ARG A 1 183 ? 17.063 2.780 -10.126 1.00 90.06 183 ARG A O 1
ATOM 1449 N N . ALA A 1 184 ? 15.051 2.586 -9.197 1.00 90.00 184 ALA A N 1
ATOM 1450 C CA . ALA A 1 184 ? 14.752 1.304 -9.828 1.00 90.00 184 ALA A CA 1
ATOM 1451 C C . ALA A 1 184 ? 14.443 1.458 -11.329 1.00 90.00 184 ALA A C 1
ATOM 1453 O O . ALA A 1 184 ? 14.894 0.636 -12.124 1.00 90.00 184 ALA A O 1
ATOM 1454 N N . LEU A 1 185 ? 13.733 2.522 -11.725 1.00 91.19 185 LEU A N 1
ATOM 1455 C CA . LEU A 1 185 ? 13.499 2.870 -13.131 1.00 91.19 185 LEU A CA 1
ATOM 1456 C C . LEU A 1 185 ? 14.812 3.166 -13.855 1.00 91.19 185 LEU A C 1
ATOM 1458 O O . LEU A 1 185 ? 15.040 2.630 -14.936 1.00 91.19 185 LEU A O 1
ATOM 1462 N N . GLU A 1 186 ? 15.686 3.960 -13.238 1.00 89.06 186 GLU A N 1
ATOM 1463 C CA . GLU A 1 186 ? 17.016 4.265 -13.771 1.00 89.06 186 GLU A CA 1
ATOM 1464 C C . GLU A 1 186 ? 17.836 2.986 -13.970 1.00 89.06 186 GLU A C 1
ATOM 1466 O O . GLU A 1 186 ? 18.341 2.740 -15.061 1.00 89.06 186 GLU A O 1
ATOM 1471 N N . ARG A 1 187 ? 17.887 2.103 -12.966 1.00 88.44 187 ARG A N 1
ATOM 1472 C CA . ARG A 1 187 ? 18.605 0.820 -13.064 1.00 88.44 187 ARG A CA 1
ATOM 1473 C C . ARG A 1 187 ? 18.052 -0.114 -14.144 1.00 88.44 187 ARG A C 1
ATOM 1475 O O . ARG A 1 187 ? 18.813 -0.897 -14.701 1.00 88.44 187 ARG A O 1
ATOM 1482 N N . LEU A 1 188 ? 16.747 -0.069 -14.421 1.00 86.88 188 LEU A N 1
ATOM 1483 C CA . LEU A 1 188 ? 16.099 -0.977 -15.372 1.00 86.88 188 LEU A CA 1
ATOM 1484 C C . LEU A 1 188 ? 16.139 -0.468 -16.824 1.00 86.88 188 LEU A C 1
ATOM 1486 O O . LEU A 1 188 ? 16.311 -1.270 -17.744 1.00 86.88 188 LEU A O 1
ATOM 1490 N N . TYR A 1 189 ? 15.966 0.840 -17.037 1.00 86.19 189 TYR A N 1
ATOM 1491 C CA . TYR A 1 189 ? 15.843 1.445 -18.372 1.00 86.19 189 TYR A CA 1
ATOM 1492 C C . TYR A 1 189 ? 17.065 2.267 -18.796 1.00 86.19 189 TYR A C 1
ATOM 1494 O O . TYR A 1 189 ? 17.359 2.329 -19.987 1.00 86.19 189 TYR A O 1
ATOM 1502 N N . HIS A 1 190 ? 17.819 2.831 -17.850 1.00 77.38 190 HIS A N 1
ATOM 1503 C CA . HIS A 1 190 ? 19.031 3.618 -18.103 1.00 77.38 190 HIS A CA 1
ATOM 1504 C C . HIS A 1 190 ? 20.307 2.834 -17.777 1.00 77.38 190 HIS A C 1
ATOM 1506 O O . HIS A 1 190 ? 21.275 3.379 -17.251 1.00 77.38 190 HIS A O 1
ATOM 1512 N N . VAL A 1 191 ? 20.340 1.545 -18.132 1.00 62.75 191 VAL A N 1
ATOM 1513 C CA . VAL A 1 191 ? 21.626 0.864 -18.303 1.00 62.75 191 VAL A CA 1
ATOM 1514 C C . VAL A 1 191 ? 22.277 1.486 -19.532 1.00 62.75 191 VAL A C 1
ATOM 1516 O O . VAL A 1 191 ? 21.887 1.182 -20.661 1.00 62.75 191 VAL A O 1
ATOM 1519 N N . GLU A 1 192 ? 23.247 2.375 -19.320 1.00 50.78 192 GLU A N 1
ATOM 1520 C CA . GLU A 1 192 ? 24.192 2.725 -20.371 1.00 50.78 192 GLU A CA 1
ATOM 1521 C C . GLU A 1 192 ? 24.830 1.423 -20.849 1.00 50.78 192 GLU A C 1
ATOM 1523 O O . GLU A 1 192 ? 25.623 0.786 -20.156 1.00 50.78 192 GLU A O 1
ATOM 1528 N N . VAL A 1 193 ? 24.437 0.990 -22.044 1.00 49.75 193 VAL A N 1
ATOM 1529 C CA . VAL A 1 193 ? 25.245 0.061 -22.816 1.00 49.75 193 VAL A CA 1
ATOM 1530 C C . VAL A 1 193 ? 26.508 0.846 -23.138 1.00 49.75 193 VAL A C 1
ATOM 1532 O O . VAL A 1 193 ? 26.545 1.567 -24.130 1.00 49.75 193 VAL A O 1
ATOM 1535 N N . THR A 1 194 ? 27.541 0.743 -22.304 1.00 44.56 194 THR A N 1
ATOM 1536 C CA . THR A 1 194 ? 28.889 0.954 -22.815 1.00 44.56 194 THR A CA 1
ATOM 1537 C C . THR A 1 194 ? 29.057 -0.096 -23.913 1.00 44.56 194 THR A C 1
ATOM 1539 O O . THR A 1 194 ? 28.959 -1.297 -23.633 1.00 44.56 194 THR A O 1
ATOM 1542 N N . PRO A 1 195 ? 29.192 0.298 -25.193 1.00 47.50 195 PRO A N 1
ATOM 1543 C CA . PRO A 1 195 ? 29.489 -0.672 -26.222 1.00 47.50 195 PRO A CA 1
ATOM 1544 C C . PRO A 1 195 ? 30.846 -1.249 -25.845 1.00 47.50 195 PRO A C 1
ATOM 1546 O O . PRO A 1 195 ? 31.853 -0.545 -25.791 1.00 47.50 195 PRO A O 1
ATOM 1549 N N . ASN A 1 196 ? 30.839 -2.527 -25.494 1.00 43.03 196 ASN A N 1
ATOM 1550 C CA . ASN A 1 196 ? 32.026 -3.270 -25.138 1.00 43.03 196 ASN A CA 1
ATOM 1551 C C . ASN A 1 196 ? 32.875 -3.393 -26.417 1.00 43.03 196 ASN A C 1
ATOM 1553 O O . ASN A 1 196 ? 32.715 -4.331 -27.193 1.00 43.03 196 ASN A O 1
ATOM 1557 N N . LEU A 1 197 ? 33.719 -2.394 -26.682 1.00 49.94 197 LEU A N 1
ATOM 1558 C CA . LEU A 1 197 ? 34.746 -2.420 -27.717 1.00 49.94 197 LEU A CA 1
ATOM 1559 C C . LEU A 1 197 ? 35.827 -3.392 -27.253 1.00 49.94 197 LEU A C 1
ATOM 1561 O O . LEU A 1 197 ? 36.777 -3.002 -26.582 1.00 49.94 197 LEU A O 1
ATOM 1565 N N . HIS A 1 198 ? 35.676 -4.667 -27.595 1.00 50.62 198 HIS A N 1
ATOM 1566 C CA . HIS A 1 198 ? 36.779 -5.610 -27.501 1.00 50.62 198 HIS A CA 1
ATOM 1567 C C . HIS A 1 198 ? 37.146 -6.152 -28.882 1.00 50.62 198 HIS A C 1
ATOM 1569 O O . HIS A 1 198 ? 36.322 -6.745 -29.576 1.00 50.62 198 HIS A O 1
ATOM 1575 N N . SER A 1 199 ? 38.442 -5.991 -29.166 1.00 42.62 199 SER A N 1
ATOM 1576 C CA . SER A 1 199 ? 39.304 -6.843 -29.991 1.00 42.62 199 SER A CA 1
ATOM 1577 C C . SER A 1 199 ? 39.543 -6.450 -31.451 1.00 42.62 199 SER A C 1
ATOM 1579 O O . SER A 1 199 ? 38.813 -6.840 -32.354 1.00 42.62 199 SER A O 1
ATOM 1581 N N . GLY A 1 200 ? 40.719 -5.846 -31.668 1.00 46.03 200 GLY A N 1
ATOM 1582 C CA . GLY A 1 200 ? 41.680 -6.412 -32.619 1.00 46.03 200 GLY A CA 1
ATOM 1583 C C . GLY A 1 200 ? 42.008 -5.592 -33.865 1.00 46.03 200 GLY A C 1
ATOM 1584 O O . GLY A 1 200 ? 41.647 -6.003 -34.959 1.00 46.03 200 GLY A O 1
ATOM 1585 N N . ALA A 1 201 ? 42.790 -4.520 -33.723 1.00 38.03 201 ALA A N 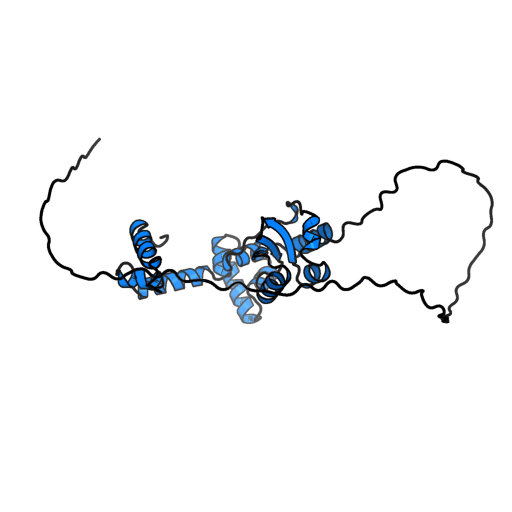1
ATOM 1586 C CA . ALA A 1 201 ? 43.767 -4.127 -34.741 1.00 38.03 201 ALA A CA 1
ATOM 1587 C C . ALA A 1 201 ? 44.871 -3.286 -34.085 1.00 38.03 201 ALA A C 1
ATOM 1589 O O . ALA A 1 201 ? 44.628 -2.223 -33.522 1.00 38.03 201 ALA A O 1
ATOM 1590 N N . THR A 1 202 ? 46.074 -3.837 -34.097 1.00 42.41 202 THR A N 1
ATOM 1591 C CA . THR A 1 202 ? 47.335 -3.222 -33.688 1.00 42.41 202 THR A CA 1
ATOM 1592 C C . THR A 1 202 ? 47.815 -2.184 -34.714 1.00 42.41 202 THR A C 1
ATOM 1594 O O . THR A 1 202 ? 47.520 -2.361 -35.893 1.00 42.41 202 THR A O 1
ATOM 1597 N N . VAL A 1 203 ? 48.686 -1.260 -34.262 1.00 41.41 203 VAL A N 1
ATOM 1598 C CA . VAL A 1 203 ? 49.682 -0.489 -35.059 1.00 41.41 203 VAL A CA 1
ATOM 1599 C C . VAL A 1 203 ? 49.094 0.749 -35.790 1.00 41.41 203 VAL A C 1
ATOM 1601 O O . VAL A 1 203 ? 48.064 0.633 -36.435 1.00 41.41 203 VAL A O 1
ATOM 1604 N N . ASP A 1 204 ? 49.612 1.985 -35.736 1.00 32.19 204 ASP A N 1
ATOM 1605 C CA . ASP A 1 204 ? 50.915 2.540 -35.334 1.00 32.19 204 ASP A CA 1
ATOM 1606 C C . ASP A 1 204 ? 50.763 3.951 -34.731 1.00 32.19 204 ASP A C 1
ATOM 1608 O O . ASP A 1 204 ? 49.911 4.740 -35.145 1.00 32.19 204 ASP A O 1
ATOM 1612 N N . VAL A 1 205 ? 51.648 4.287 -33.791 1.00 43.56 205 VAL A N 1
ATOM 1613 C CA . VAL A 1 205 ? 51.885 5.662 -33.331 1.00 43.56 205 VAL A CA 1
ATOM 1614 C C . VAL A 1 205 ? 52.881 6.307 -34.290 1.00 43.56 205 VAL A C 1
ATOM 1616 O O . VAL A 1 205 ? 54.029 5.877 -34.353 1.00 43.56 205 VAL A O 1
ATOM 1619 N N . ILE A 1 206 ? 52.477 7.377 -34.975 1.00 36.47 206 ILE A N 1
ATOM 1620 C CA . ILE A 1 206 ? 53.418 8.342 -35.552 1.00 36.47 206 ILE A CA 1
ATOM 1621 C C . ILE A 1 206 ? 53.048 9.719 -35.008 1.00 36.47 206 ILE A C 1
ATOM 1623 O O . ILE A 1 206 ? 51.915 10.180 -35.136 1.00 36.47 206 ILE A O 1
ATOM 1627 N N . ALA A 1 207 ? 54.016 10.315 -34.321 1.00 36.81 207 ALA A N 1
ATOM 1628 C CA . ALA A 1 207 ? 53.959 11.647 -33.749 1.00 36.81 207 ALA A CA 1
ATOM 1629 C C . ALA A 1 207 ? 54.342 12.725 -34.781 1.00 36.81 207 ALA A C 1
ATOM 1631 O O . ALA A 1 207 ? 55.015 12.410 -35.761 1.00 36.81 207 ALA A O 1
ATOM 1632 N N . GLN A 1 208 ? 54.013 13.976 -34.418 1.00 34.44 208 GLN A N 1
ATOM 1633 C CA . GLN A 1 208 ? 54.556 15.263 -34.907 1.00 34.44 208 GLN A CA 1
ATOM 1634 C C . GLN A 1 208 ? 53.998 15.747 -36.261 1.00 34.44 208 GLN A C 1
ATOM 1636 O O . GLN A 1 208 ? 53.821 14.957 -37.175 1.00 34.44 208 GLN A O 1
ATOM 1641 N N . ASP A 1 209 ? 53.605 17.004 -36.485 1.00 36.50 209 ASP A N 1
ATOM 1642 C CA . ASP A 1 209 ? 53.802 18.313 -35.834 1.00 36.50 209 ASP A CA 1
ATOM 1643 C C . ASP A 1 209 ? 52.492 19.132 -36.006 1.00 36.50 209 ASP A C 1
ATOM 1645 O O . ASP A 1 209 ? 51.712 18.867 -36.915 1.00 36.50 209 ASP A O 1
ATOM 1649 N N . GLY A 1 210 ? 52.066 20.008 -35.093 1.00 35.38 210 GLY A N 1
ATOM 1650 C CA . GLY A 1 210 ? 52.599 21.360 -34.926 1.00 35.38 210 GLY A CA 1
ATOM 1651 C C . GLY A 1 210 ? 51.785 22.368 -35.750 1.00 35.38 210 GLY A C 1
ATOM 1652 O O . GLY A 1 210 ? 52.065 22.537 -36.924 1.00 35.38 210 GLY A O 1
ATOM 1653 N N . ASP A 1 211 ? 50.778 23.013 -35.145 1.00 37.34 211 ASP A N 1
ATOM 1654 C CA . ASP A 1 211 ? 50.589 24.470 -35.257 1.00 37.34 211 ASP A CA 1
ATOM 1655 C C . ASP A 1 211 ? 49.455 24.979 -34.354 1.00 37.34 211 ASP A C 1
ATOM 1657 O O . ASP A 1 211 ? 48.381 24.384 -34.241 1.00 37.34 211 ASP A O 1
ATOM 1661 N N . GLN A 1 212 ? 49.730 26.097 -33.688 1.00 37.19 212 GLN A N 1
ATOM 1662 C CA . GLN A 1 212 ? 48.770 26.892 -32.931 1.00 37.19 212 GLN A CA 1
ATOM 1663 C C . GLN A 1 212 ? 48.253 27.992 -33.861 1.00 37.19 212 GLN A C 1
ATOM 1665 O O . GLN A 1 212 ? 49.077 28.686 -34.438 1.00 37.19 212 GLN A O 1
ATOM 1670 N N . ASP A 1 213 ? 46.935 28.201 -33.964 1.00 31.42 213 ASP A N 1
ATOM 1671 C CA . ASP A 1 213 ? 46.363 29.550 -33.833 1.00 31.42 213 ASP A CA 1
ATOM 1672 C C . ASP A 1 213 ? 44.823 29.621 -33.910 1.00 31.42 213 ASP A C 1
ATOM 1674 O O . ASP A 1 213 ? 44.163 29.109 -34.808 1.00 31.42 213 ASP A O 1
ATOM 1678 N N . ARG A 1 214 ? 44.294 30.332 -32.906 1.00 29.34 214 ARG A N 1
ATOM 1679 C CA . ARG A 1 214 ? 43.181 31.302 -32.883 1.00 29.34 214 ARG A CA 1
ATOM 1680 C C . ARG A 1 214 ? 41.923 31.104 -33.756 1.00 29.34 214 ARG A C 1
ATOM 1682 O O . ARG A 1 214 ? 41.910 31.340 -34.951 1.00 29.34 214 ARG A O 1
ATOM 1689 N N . PHE A 1 215 ? 40.811 30.979 -33.020 1.00 27.91 215 PHE A N 1
ATOM 1690 C CA . PHE A 1 215 ? 39.699 31.953 -32.943 1.00 27.91 215 PHE A CA 1
ATOM 1691 C C . PHE A 1 215 ? 39.001 32.368 -34.256 1.00 27.91 215 PHE A C 1
ATOM 1693 O O . PHE A 1 215 ? 39.569 33.108 -35.046 1.00 27.91 215 PHE A O 1
ATOM 1700 N N . LEU A 1 216 ? 37.700 32.058 -34.387 1.00 31.11 216 LEU A N 1
ATOM 1701 C CA . LEU A 1 216 ? 36.625 33.062 -34.502 1.00 31.11 216 LEU A CA 1
ATOM 1702 C C . LEU A 1 216 ? 35.228 32.413 -34.509 1.00 31.11 216 LEU A C 1
ATOM 1704 O O . LEU A 1 216 ? 34.929 31.491 -35.262 1.00 31.11 216 LEU A O 1
ATOM 1708 N N . LEU A 1 217 ? 34.357 32.968 -33.667 1.00 31.80 217 LEU A N 1
ATOM 1709 C CA . LEU A 1 217 ? 32.904 32.853 -33.746 1.00 31.80 217 LEU A CA 1
ATOM 1710 C C . LEU A 1 217 ? 32.410 33.428 -35.083 1.00 31.80 217 LEU A C 1
ATOM 1712 O O . LEU A 1 217 ? 32.798 34.539 -35.433 1.00 31.80 217 LEU A O 1
ATOM 1716 N N . SER A 1 218 ? 31.464 32.770 -35.755 1.00 27.67 218 SER A N 1
ATOM 1717 C CA . SER A 1 218 ? 30.176 33.407 -36.076 1.00 27.67 218 SER A CA 1
ATOM 1718 C C . SER A 1 218 ? 29.179 32.430 -36.705 1.00 27.67 218 SER A C 1
ATOM 1720 O O . SER A 1 218 ? 29.491 31.617 -37.568 1.00 27.67 218 SER A O 1
ATOM 1722 N N . SER A 1 219 ? 27.957 32.541 -36.190 1.00 30.70 219 SER A N 1
ATOM 1723 C CA . SER A 1 219 ? 26.665 32.341 -36.844 1.00 30.70 219 SER A CA 1
ATOM 1724 C C . SER A 1 219 ? 26.661 32.063 -38.351 1.00 30.70 219 SER A C 1
ATOM 1726 O O . SER A 1 219 ? 27.168 32.865 -39.127 1.00 30.70 219 SER A O 1
ATOM 1728 N N . THR A 1 220 ? 25.870 31.074 -38.772 1.00 31.17 220 THR A N 1
ATOM 1729 C CA . THR A 1 220 ? 24.673 31.316 -39.605 1.00 31.17 220 THR A CA 1
ATOM 1730 C C . THR A 1 220 ? 23.904 30.020 -39.858 1.00 31.17 220 THR A C 1
ATOM 1732 O O . THR A 1 220 ? 24.441 29.004 -40.286 1.00 31.17 220 THR A O 1
ATOM 1735 N N . TRP A 1 221 ? 22.599 30.074 -39.596 1.00 30.92 221 TRP A N 1
ATOM 1736 C CA . TRP A 1 221 ? 21.627 29.148 -40.161 1.00 30.92 221 TRP A CA 1
ATOM 1737 C C . TRP A 1 221 ? 21.574 29.314 -41.683 1.00 30.92 221 TRP A C 1
ATOM 1739 O O . TRP A 1 221 ? 21.253 30.403 -42.150 1.00 30.92 221 TRP A O 1
ATOM 1749 N N . ALA A 1 222 ? 21.730 28.229 -42.444 1.00 31.33 222 ALA A N 1
ATOM 1750 C CA . ALA A 1 222 ? 21.060 28.075 -43.733 1.00 31.33 222 ALA A CA 1
ATOM 1751 C C . ALA A 1 222 ? 20.949 26.599 -44.141 1.00 31.33 222 ALA A C 1
ATOM 1753 O O . ALA A 1 222 ? 21.876 25.807 -44.027 1.00 31.33 222 ALA A O 1
ATOM 1754 N N . ARG A 1 223 ? 19.743 26.269 -44.598 1.00 31.22 223 ARG A N 1
ATOM 1755 C CA . ARG A 1 223 ? 19.243 24.981 -45.081 1.00 31.22 223 ARG A CA 1
ATOM 1756 C C . ARG A 1 223 ? 19.990 24.528 -46.336 1.00 31.22 223 ARG A C 1
ATOM 1758 O O . ARG A 1 223 ? 20.355 25.372 -47.146 1.00 31.22 223 ARG A O 1
ATOM 1765 N N . SER A 1 224 ? 20.006 23.220 -46.588 1.00 33.22 224 SER A N 1
ATOM 1766 C CA . SER A 1 224 ? 19.555 22.652 -47.869 1.00 33.22 224 SER A CA 1
ATOM 1767 C C . SER A 1 224 ? 19.304 21.155 -47.728 1.00 33.22 224 SER A C 1
ATOM 1769 O O . SER A 1 22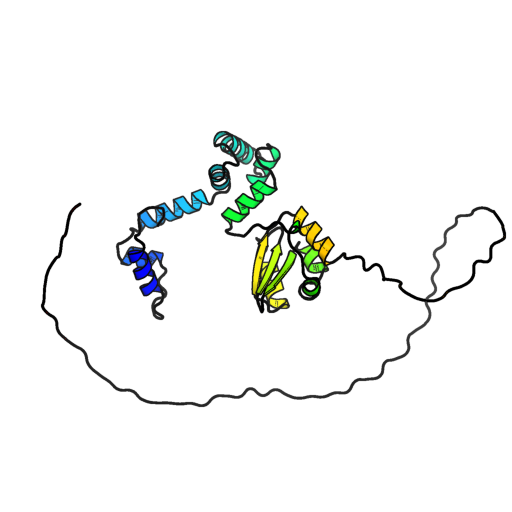4 ? 20.181 20.383 -47.356 1.00 33.22 224 SER A O 1
ATOM 1771 N N . ALA A 1 225 ? 18.062 20.777 -48.006 1.00 31.45 225 ALA A N 1
ATOM 1772 C CA . ALA A 1 225 ? 17.599 19.412 -48.149 1.00 31.45 225 ALA A CA 1
ATOM 1773 C C . ALA A 1 225 ? 17.771 18.969 -49.604 1.00 31.45 225 ALA A C 1
ATOM 1775 O O . ALA A 1 225 ? 17.295 19.667 -50.492 1.00 31.45 225 ALA A O 1
ATOM 1776 N N . THR A 1 226 ? 18.373 17.806 -49.843 1.00 33.56 226 THR A N 1
ATOM 1777 C CA . THR A 1 226 ? 18.096 16.878 -50.962 1.00 33.56 226 THR A CA 1
ATOM 1778 C C . THR A 1 226 ? 18.845 15.588 -50.593 1.00 33.56 226 THR A C 1
ATOM 1780 O O . THR A 1 226 ? 20.035 15.634 -50.315 1.00 33.56 226 THR A O 1
ATOM 1783 N N . THR A 1 227 ? 18.240 14.412 -50.447 1.00 35.22 227 THR A N 1
ATOM 1784 C CA . THR A 1 227 ? 17.830 13.550 -51.564 1.00 35.22 227 THR A CA 1
ATOM 1785 C C . THR A 1 227 ? 17.063 12.339 -51.009 1.00 35.22 227 THR A C 1
ATOM 1787 O O . THR A 1 227 ? 17.389 11.816 -49.945 1.00 35.22 227 THR A O 1
ATOM 1790 N N . SER A 1 228 ? 16.024 11.940 -51.740 1.00 37.09 228 SER A N 1
ATOM 1791 C CA . SER A 1 228 ? 15.060 10.858 -51.490 1.00 37.09 228 SER A CA 1
ATOM 1792 C C . SER A 1 228 ? 15.658 9.431 -51.433 1.00 37.09 228 SER A C 1
ATOM 1794 O O . SER A 1 228 ? 16.779 9.224 -51.896 1.00 37.09 228 SER A O 1
ATOM 1796 N N . PRO A 1 229 ? 14.907 8.428 -50.915 1.00 45.72 229 PRO A N 1
ATOM 1797 C CA . PRO A 1 229 ? 15.392 7.071 -50.638 1.00 45.72 229 PRO A CA 1
ATOM 1798 C C . PRO A 1 229 ? 15.090 6.078 -51.778 1.00 45.72 229 PRO A C 1
ATOM 1800 O O . PRO A 1 229 ? 14.154 6.311 -52.549 1.00 45.72 229 PRO A O 1
ATOM 1803 N N . PRO A 1 230 ? 15.773 4.918 -51.854 1.00 47.31 230 PRO A N 1
ATOM 1804 C CA . PRO A 1 230 ? 15.309 3.811 -52.672 1.00 47.31 230 PRO A CA 1
ATOM 1805 C C . PRO A 1 230 ? 14.398 2.840 -51.901 1.00 47.31 230 PRO A C 1
ATOM 1807 O O . PRO A 1 230 ? 14.501 2.611 -50.698 1.00 47.31 230 PRO A O 1
ATOM 1810 N N . SER A 1 231 ? 13.482 2.296 -52.690 1.00 38.62 231 SER A N 1
ATOM 1811 C CA . SER A 1 231 ? 12.335 1.434 -52.432 1.00 38.62 231 SER A CA 1
ATOM 1812 C C . SER A 1 231 ? 12.620 0.055 -51.823 1.00 38.62 231 SER A C 1
ATOM 1814 O O . SER A 1 231 ? 13.602 -0.604 -52.152 1.00 38.62 231 SER A O 1
ATOM 1816 N N . ALA A 1 232 ? 11.647 -0.423 -51.045 1.00 40.66 232 ALA A N 1
ATOM 1817 C CA . ALA A 1 232 ? 11.486 -1.807 -50.595 1.00 40.66 232 ALA A CA 1
ATOM 1818 C C . ALA A 1 232 ? 11.196 -2.803 -51.738 1.00 40.66 232 ALA A C 1
ATOM 1820 O O . ALA A 1 232 ? 10.673 -2.402 -52.782 1.00 40.66 232 ALA A O 1
ATOM 1821 N N . PRO A 1 233 ? 11.321 -4.118 -51.473 1.00 43.59 233 PRO A N 1
ATOM 1822 C CA . PRO A 1 233 ? 10.471 -5.114 -52.101 1.00 43.59 233 PRO A CA 1
ATOM 1823 C C . PRO A 1 233 ? 9.482 -5.761 -51.118 1.00 43.59 233 PRO A C 1
ATOM 1825 O O . PRO A 1 233 ? 9.717 -5.938 -49.925 1.00 43.59 233 PRO A O 1
ATOM 1828 N N . ARG A 1 234 ? 8.330 -6.080 -51.706 1.00 32.56 234 ARG A N 1
ATOM 1829 C CA . ARG A 1 234 ? 7.092 -6.640 -51.157 1.00 32.56 234 ARG A CA 1
ATOM 1830 C C . ARG A 1 234 ? 7.288 -7.983 -50.454 1.00 32.56 234 ARG A C 1
ATOM 1832 O O . ARG A 1 234 ? 7.961 -8.856 -50.989 1.00 32.56 234 ARG A O 1
ATOM 1839 N N . CYS A 1 235 ? 6.538 -8.201 -49.373 1.00 30.20 235 CYS A N 1
ATOM 1840 C CA . CYS A 1 235 ? 6.233 -9.543 -48.884 1.00 30.20 235 CYS A CA 1
ATOM 1841 C C . CYS A 1 235 ? 4.757 -9.872 -49.143 1.00 30.20 235 CYS A C 1
ATOM 1843 O O . CYS A 1 235 ? 3.861 -9.047 -48.953 1.00 30.20 235 CYS A O 1
ATOM 1845 N N . SER A 1 236 ? 4.541 -11.065 -49.681 1.00 37.06 236 SER A N 1
ATOM 1846 C CA . SER A 1 236 ? 3.300 -11.551 -50.253 1.00 37.06 236 SER A CA 1
ATOM 1847 C C . SER A 1 236 ? 2.318 -12.075 -49.206 1.00 37.06 236 SER A C 1
ATOM 1849 O O . SER A 1 236 ? 2.642 -12.684 -48.193 1.00 37.06 236 SER A O 1
ATOM 1851 N N . ARG A 1 237 ? 1.061 -11.825 -49.551 1.00 32.44 237 ARG A N 1
ATOM 1852 C CA . ARG A 1 237 ? -0.200 -12.355 -49.047 1.00 32.44 237 ARG A CA 1
ATOM 1853 C C . ARG A 1 237 ? -0.160 -13.867 -48.768 1.00 32.44 237 ARG A C 1
ATOM 1855 O O . ARG A 1 237 ? 0.002 -14.655 -49.693 1.00 32.44 237 ARG A O 1
ATOM 1862 N N . ALA A 1 238 ? -0.480 -14.263 -47.538 1.00 33.75 238 ALA A N 1
ATOM 1863 C CA . ALA A 1 238 ? -1.048 -15.577 -47.243 1.00 33.75 238 ALA A CA 1
ATOM 1864 C C . ALA A 1 238 ? -2.204 -15.421 -46.248 1.00 33.75 238 ALA A C 1
ATOM 1866 O O . ALA A 1 238 ? -2.042 -15.307 -45.039 1.00 33.75 238 ALA A O 1
ATOM 1867 N N . SER A 1 239 ? -3.401 -15.382 -46.820 1.00 34.19 239 SER A N 1
ATOM 1868 C CA . SER A 1 239 ? -4.681 -15.586 -46.159 1.00 34.19 239 SER A CA 1
ATOM 1869 C C . SER A 1 239 ? -4.771 -16.998 -45.580 1.00 34.19 239 SER A C 1
ATOM 1871 O O . SER A 1 239 ? -4.574 -17.957 -46.326 1.00 34.19 239 SER A O 1
ATOM 1873 N N . ARG A 1 240 ? -5.201 -17.145 -44.323 1.00 34.88 240 ARG A N 1
ATOM 1874 C CA . ARG A 1 240 ? -6.022 -18.292 -43.910 1.00 34.88 240 ARG A CA 1
ATOM 1875 C C . ARG A 1 240 ? -7.002 -17.879 -42.817 1.00 34.88 240 ARG A C 1
ATOM 1877 O O . ARG A 1 240 ? -6.666 -17.214 -41.846 1.00 34.88 240 ARG A O 1
ATOM 1884 N N . SER A 1 241 ? -8.241 -18.229 -43.104 1.00 33.41 241 SER A N 1
ATOM 1885 C CA . SER A 1 241 ? -9.496 -17.846 -42.485 1.00 33.41 241 SER A CA 1
ATOM 1886 C C . SER A 1 241 ? -9.798 -18.595 -41.190 1.00 33.41 241 SER A C 1
ATOM 1888 O O . SER A 1 241 ? -9.454 -19.764 -41.033 1.00 33.41 241 SER A O 1
ATOM 1890 N N . TRP A 1 242 ? -10.561 -17.910 -40.343 1.00 25.22 242 TRP A N 1
ATOM 1891 C CA . TRP A 1 242 ? -11.423 -18.422 -39.280 1.00 25.22 242 TRP A CA 1
ATOM 1892 C C . TRP A 1 242 ? -12.154 -19.740 -39.585 1.00 25.22 242 TRP A C 1
ATOM 1894 O O . TRP A 1 242 ? -12.735 -19.889 -40.660 1.00 25.22 242 TRP A O 1
ATOM 1904 N N . ARG A 1 243 ? -12.286 -20.584 -38.551 1.00 31.73 243 ARG A N 1
ATOM 1905 C CA . ARG A 1 243 ? -13.504 -21.354 -38.226 1.00 31.73 243 ARG A CA 1
ATOM 1906 C C . ARG A 1 243 ? -13.615 -21.540 -36.701 1.00 31.73 243 ARG A C 1
ATOM 1908 O O . ARG A 1 243 ? -12.635 -21.977 -36.105 1.00 31.73 243 ARG A O 1
ATOM 1915 N N . PRO A 1 244 ? -14.776 -21.282 -36.072 1.00 36.25 244 PRO A N 1
ATOM 1916 C CA . PRO A 1 244 ? -15.111 -21.822 -34.758 1.00 36.25 244 PRO A CA 1
ATOM 1917 C C . PRO A 1 244 ? -15.847 -23.164 -34.917 1.00 36.25 244 PRO A C 1
ATOM 1919 O O . PRO A 1 244 ? -16.714 -23.306 -35.780 1.00 36.25 244 PRO A O 1
ATOM 1922 N N . SER A 1 245 ? -15.504 -24.155 -34.096 1.00 35.62 245 SER A N 1
ATOM 1923 C CA . SER A 1 245 ? -16.206 -25.440 -34.031 1.00 35.62 245 SER A CA 1
ATOM 1924 C C . SER A 1 245 ? -17.276 -25.412 -32.938 1.00 35.62 245 SER A C 1
ATOM 1926 O O . SER A 1 245 ? -16.973 -25.204 -31.764 1.00 35.62 245 SER A O 1
ATOM 1928 N N . THR A 1 246 ? -18.520 -25.634 -33.345 1.00 34.66 246 THR A N 1
ATOM 1929 C CA . THR A 1 246 ? -19.697 -25.899 -32.513 1.00 34.66 246 THR A CA 1
ATOM 1930 C C . THR A 1 246 ? -19.676 -27.299 -31.888 1.00 34.66 246 THR A C 1
ATOM 1932 O O . THR A 1 246 ? -19.083 -28.226 -32.434 1.00 34.66 246 THR A O 1
ATOM 1935 N N . SER A 1 247 ? -20.379 -27.425 -30.759 1.00 38.16 247 SER A N 1
ATOM 1936 C CA . SER A 1 247 ? -20.686 -28.633 -29.977 1.00 38.16 247 SER A CA 1
ATOM 1937 C C . SER A 1 247 ? -21.338 -29.780 -30.772 1.00 38.16 247 SER A C 1
ATOM 1939 O O . SER A 1 247 ? -21.865 -29.564 -31.864 1.00 38.16 247 SER A O 1
ATOM 1941 N N . PRO A 1 248 ? -21.432 -30.977 -30.164 1.00 48.94 248 PRO A N 1
ATOM 1942 C CA . PRO A 1 248 ? -22.760 -31.530 -29.846 1.00 48.94 248 PRO A CA 1
ATOM 1943 C C . PRO A 1 248 ? -22.818 -32.114 -28.414 1.00 48.94 248 PRO A C 1
ATOM 1945 O O . PRO A 1 248 ? -21.862 -32.696 -27.922 1.00 48.94 248 PRO A O 1
ATOM 1948 N N . SER A 1 249 ? -23.864 -31.813 -27.636 1.00 34.03 249 SER A N 1
ATOM 1949 C CA . SER A 1 249 ? -25.046 -32.676 -27.434 1.00 34.03 249 SER A CA 1
ATOM 1950 C C . SER A 1 249 ? -24.730 -34.051 -26.819 1.00 34.03 249 SER A C 1
ATOM 1952 O O . SER A 1 249 ? -24.251 -34.953 -27.499 1.00 34.03 249 SER A O 1
ATOM 1954 N N . GLY A 1 250 ? -25.132 -34.229 -25.557 1.00 31.67 250 GLY A N 1
ATOM 1955 C CA . GLY A 1 250 ? -25.220 -35.519 -24.874 1.00 31.67 250 GLY A CA 1
ATOM 1956 C C . GLY A 1 250 ? -26.281 -35.462 -23.778 1.00 31.67 250 GLY A C 1
ATOM 1957 O O . GLY A 1 250 ? -26.004 -35.082 -22.646 1.00 31.67 250 GLY A O 1
ATOM 1958 N N . ALA A 1 251 ? -27.517 -35.786 -24.146 1.00 34.28 251 ALA A N 1
ATOM 1959 C CA . ALA A 1 251 ? -28.647 -35.953 -23.245 1.00 34.28 251 ALA A CA 1
ATOM 1960 C C . ALA A 1 251 ? -28.556 -37.288 -22.488 1.00 34.28 251 ALA A C 1
ATOM 1962 O O . ALA A 1 251 ? -28.334 -38.315 -23.122 1.00 34.28 251 ALA A O 1
ATOM 1963 N N . ALA A 1 252 ? -28.850 -37.308 -21.181 1.00 33.59 252 ALA A N 1
ATOM 1964 C CA . ALA A 1 252 ? -29.388 -38.498 -20.514 1.00 33.59 252 ALA A CA 1
ATOM 1965 C C . ALA A 1 252 ? -30.056 -38.187 -19.157 1.00 33.59 252 ALA A C 1
ATOM 1967 O O . ALA A 1 252 ? -29.400 -37.976 -18.147 1.00 33.59 252 ALA A O 1
ATOM 1968 N N . ARG A 1 253 ? -31.391 -38.271 -19.199 1.00 33.31 253 ARG A N 1
ATOM 1969 C CA . ARG A 1 253 ? -32.327 -38.903 -18.246 1.00 33.31 253 ARG A CA 1
ATOM 1970 C C . ARG A 1 253 ? -32.559 -38.331 -16.837 1.00 33.31 253 ARG A C 1
ATOM 1972 O O . ARG A 1 253 ? -31.695 -38.218 -15.982 1.00 33.31 253 ARG A O 1
ATOM 1979 N N . ARG A 1 254 ? -33.862 -38.118 -16.626 1.00 33.97 254 ARG A N 1
ATOM 1980 C CA . ARG A 1 254 ? -34.613 -37.967 -15.378 1.00 33.97 254 ARG A CA 1
ATOM 1981 C C . ARG A 1 254 ? -34.835 -39.334 -14.717 1.00 33.97 254 ARG A C 1
ATOM 1983 O O . ARG A 1 254 ? -35.175 -40.270 -15.433 1.00 33.97 254 ARG A O 1
ATOM 1990 N N . THR A 1 255 ? -34.828 -39.361 -13.386 1.00 37.03 255 THR A N 1
ATOM 1991 C CA . THR A 1 255 ? -35.692 -40.161 -12.483 1.00 37.03 255 THR A CA 1
ATOM 1992 C C . THR A 1 255 ? -35.700 -39.402 -11.144 1.00 37.03 255 THR A C 1
ATOM 1994 O O . THR A 1 255 ? -34.640 -39.168 -10.583 1.00 37.03 255 THR A O 1
ATOM 1997 N N . ALA A 1 256 ? -36.758 -38.686 -10.763 1.00 31.38 256 ALA A N 1
ATOM 1998 C CA . ALA A 1 256 ? -37.991 -39.155 -10.121 1.00 31.38 256 ALA A CA 1
ATOM 1999 C C . ALA A 1 256 ? -37.813 -39.678 -8.673 1.00 31.38 256 ALA A C 1
ATOM 2001 O O . ALA A 1 256 ? -37.260 -40.747 -8.459 1.00 31.38 256 ALA A O 1
ATOM 2002 N N . ALA A 1 257 ? -38.436 -38.925 -7.754 1.00 31.30 257 ALA A N 1
ATOM 2003 C CA . ALA A 1 257 ? -39.248 -39.368 -6.612 1.00 31.30 257 ALA A CA 1
ATOM 2004 C C . ALA A 1 257 ? -38.649 -39.566 -5.194 1.00 31.30 257 ALA A C 1
ATOM 2006 O O . ALA A 1 257 ? -37.686 -40.284 -4.958 1.00 31.30 257 ALA A O 1
ATOM 2007 N N . SER A 1 258 ? -39.418 -38.982 -4.257 1.00 32.47 258 SER A N 1
ATOM 2008 C CA . SER A 1 258 ? -39.761 -39.407 -2.884 1.00 32.47 258 SER A CA 1
ATOM 2009 C C . SER A 1 258 ? -38.781 -39.216 -1.712 1.00 32.47 258 SER A C 1
ATOM 2011 O O . SER A 1 258 ? -37.833 -39.965 -1.518 1.00 32.47 258 SER A O 1
ATOM 2013 N N . ALA A 1 259 ? -39.143 -38.266 -0.840 1.00 32.75 259 ALA A N 1
ATOM 2014 C CA . ALA A 1 259 ? -38.990 -38.335 0.626 1.00 32.75 259 ALA A CA 1
ATOM 2015 C C . ALA A 1 259 ? -40.050 -39.312 1.231 1.00 32.75 259 ALA A C 1
ATOM 2017 O O . ALA A 1 259 ? -40.820 -39.847 0.429 1.00 32.75 259 ALA A O 1
ATOM 2018 N N . PRO A 1 260 ? -40.263 -39.481 2.570 1.00 55.97 260 PRO A N 1
ATOM 2019 C CA . PRO A 1 260 ? -39.562 -38.977 3.776 1.00 55.97 260 PRO A CA 1
ATOM 2020 C C . PRO A 1 260 ? -39.426 -40.010 4.957 1.00 55.97 260 PRO A C 1
ATOM 2022 O O . PRO A 1 260 ? -39.853 -41.151 4.838 1.00 55.97 260 PRO A O 1
ATOM 2025 N N . ARG A 1 261 ? -38.983 -39.520 6.146 1.00 31.45 261 ARG A N 1
ATOM 2026 C CA . ARG A 1 261 ? -39.075 -40.092 7.536 1.00 31.45 261 ARG A CA 1
ATOM 2027 C C . ARG A 1 261 ? -38.035 -41.190 7.871 1.00 31.45 261 ARG A C 1
ATOM 2029 O O . ARG A 1 261 ? -37.650 -41.932 6.992 1.00 31.45 261 ARG A O 1
ATOM 2036 N N . SER A 1 262 ? -37.468 -41.357 9.075 1.00 32.78 262 SER A N 1
ATOM 2037 C CA . SER A 1 262 ? -37.771 -40.953 10.464 1.00 32.78 262 SER A CA 1
ATOM 2038 C C . SER A 1 262 ? -36.534 -41.193 11.372 1.00 32.78 262 SER A C 1
ATOM 2040 O O . SER A 1 262 ? -35.741 -42.088 11.108 1.00 32.78 262 SER A O 1
ATOM 2042 N N . ARG A 1 263 ? -36.401 -40.419 12.466 1.00 33.50 263 ARG A N 1
ATOM 2043 C CA . ARG A 1 263 ? -35.596 -40.709 13.693 1.00 33.50 263 ARG A CA 1
ATOM 2044 C C . ARG A 1 263 ? -36.164 -41.954 14.451 1.00 33.50 263 ARG A C 1
ATOM 2046 O O . ARG A 1 263 ? -37.203 -42.415 13.978 1.00 33.50 263 ARG A O 1
ATOM 2053 N N . PRO A 1 264 ? -35.687 -42.429 15.645 1.00 49.28 264 PRO A N 1
ATOM 2054 C CA . PRO A 1 264 ? -34.667 -41.914 16.599 1.00 49.28 264 PRO A CA 1
ATOM 2055 C C . PRO A 1 264 ? -33.771 -42.992 17.303 1.00 49.28 264 PRO A C 1
ATOM 2057 O O . PRO A 1 264 ? -33.888 -44.181 17.048 1.00 49.28 264 PRO A O 1
ATOM 2060 N N . THR A 1 265 ? -32.978 -42.537 18.293 1.00 32.66 265 THR A N 1
ATOM 2061 C CA . THR A 1 265 ? -32.489 -43.217 19.533 1.00 32.66 265 THR A CA 1
ATOM 2062 C C . THR A 1 265 ? -31.072 -43.817 19.594 1.00 32.66 265 THR A C 1
ATOM 2064 O O . THR A 1 265 ? -30.572 -44.384 18.635 1.00 32.66 265 THR A O 1
ATOM 2067 N N . GLY A 1 266 ? -30.457 -43.657 20.783 1.00 31.05 266 GLY A N 1
ATOM 2068 C CA . GLY A 1 266 ? -29.141 -44.164 21.211 1.00 31.05 266 GLY A CA 1
ATOM 2069 C C . GLY A 1 266 ? -28.094 -43.046 21.335 1.00 31.05 266 GLY A C 1
ATOM 2070 O O . GLY A 1 266 ? -27.370 -42.785 20.389 1.00 31.05 266 GLY A O 1
ATOM 2071 N N . ALA A 1 267 ? -28.059 -42.197 22.371 1.00 33.03 267 ALA A N 1
ATOM 2072 C CA . ALA A 1 267 ? -27.567 -42.496 23.723 1.00 33.03 267 ALA A CA 1
ATOM 2073 C C . ALA A 1 267 ? -26.335 -43.426 23.708 1.00 33.03 267 ALA A C 1
ATOM 2075 O O . ALA A 1 267 ? -26.459 -44.559 23.261 1.00 33.03 267 ALA A O 1
ATOM 2076 N N . TRP A 1 268 ? -25.184 -42.956 24.208 1.00 29.66 268 TRP A N 1
ATOM 2077 C CA . TRP A 1 268 ? -24.427 -43.555 25.323 1.00 29.66 268 TRP A CA 1
ATOM 2078 C C . TRP A 1 268 ? -23.099 -42.802 25.586 1.00 29.66 268 TRP A C 1
ATOM 2080 O O . TRP A 1 268 ? -22.314 -42.524 24.689 1.00 29.66 268 TRP A O 1
ATOM 2090 N N . CYS A 1 269 ? -22.920 -42.497 26.874 1.00 31.77 269 CYS A N 1
ATOM 2091 C CA . CYS A 1 269 ? -21.704 -42.383 27.688 1.00 31.77 269 CYS A CA 1
ATOM 2092 C C . CYS A 1 269 ? -20.578 -41.365 27.395 1.00 31.77 269 CYS A C 1
ATOM 2094 O O . CYS A 1 269 ? -19.660 -41.578 26.612 1.00 31.77 269 CYS A O 1
ATOM 2096 N N . ARG A 1 270 ? -20.597 -40.330 28.254 1.00 29.16 270 ARG A N 1
ATOM 2097 C CA . ARG A 1 270 ? -19.462 -39.729 28.988 1.00 29.16 270 ARG A CA 1
ATOM 2098 C C . ARG A 1 270 ? -18.268 -40.668 29.193 1.00 29.16 270 ARG A C 1
ATOM 2100 O O . ARG A 1 270 ? -18.464 -41.751 29.731 1.00 29.16 270 ARG A O 1
ATOM 2107 N N . TRP A 1 271 ? -17.059 -40.131 29.025 1.00 31.70 271 TRP A N 1
ATOM 2108 C CA . TRP A 1 271 ? -15.933 -40.397 29.927 1.00 31.70 271 TRP A CA 1
ATOM 2109 C C . TRP A 1 271 ? -15.291 -39.070 30.342 1.00 31.70 271 TRP A C 1
ATOM 2111 O O . TRP A 1 271 ? -14.765 -38.316 29.529 1.00 31.70 271 TRP A O 1
ATOM 2121 N N . THR A 1 272 ? -15.403 -38.776 31.632 1.00 37.72 272 THR A N 1
ATOM 2122 C CA . THR A 1 272 ? -14.554 -37.850 32.379 1.00 37.72 272 THR A CA 1
ATOM 2123 C C . THR A 1 272 ? -13.343 -38.625 32.884 1.00 37.72 272 THR A C 1
ATOM 2125 O O . THR A 1 272 ? -13.529 -39.681 33.484 1.00 37.72 272 THR A O 1
ATOM 2128 N N . SER A 1 273 ? -12.139 -38.075 32.759 1.00 39.16 273 SER A N 1
ATOM 2129 C CA . SER A 1 273 ? -11.026 -38.432 33.643 1.00 39.16 273 SER A CA 1
ATOM 2130 C C . SER A 1 273 ? -10.230 -37.179 33.985 1.00 39.16 273 SER A C 1
ATOM 2132 O O . SER A 1 273 ? -9.643 -36.531 33.121 1.00 39.16 273 SER A O 1
ATOM 2134 N N . VAL A 1 274 ? -10.293 -36.844 35.268 1.00 39.91 274 VAL A N 1
ATOM 2135 C CA . VAL A 1 274 ? -9.553 -35.804 35.977 1.00 39.91 274 VAL A CA 1
ATOM 2136 C C . VAL A 1 274 ? -8.263 -36.415 36.542 1.00 39.91 274 VAL A C 1
ATOM 2138 O O . VAL A 1 274 ? -8.247 -37.589 36.909 1.00 39.91 274 VAL A O 1
ATOM 2141 N N . SER A 1 275 ? -7.246 -35.554 36.674 1.00 42.34 275 SER A N 1
ATOM 2142 C CA . SER A 1 275 ? -6.066 -35.594 37.565 1.00 42.34 275 SER A CA 1
ATOM 2143 C C . SER A 1 275 ? -4.944 -36.613 37.313 1.00 42.34 275 SER A C 1
ATOM 2145 O O . SER A 1 275 ? -5.110 -37.809 37.534 1.00 42.34 275 SER A O 1
ATOM 2147 N N . ARG A 1 276 ? -3.735 -36.104 37.041 1.00 49.03 276 ARG A N 1
ATOM 2148 C CA . ARG A 1 276 ? -2.813 -35.581 38.069 1.00 49.03 276 ARG A CA 1
ATOM 2149 C C . ARG A 1 276 ? -2.047 -34.374 37.544 1.00 49.03 276 ARG A C 1
ATOM 2151 O O . ARG A 1 276 ? -1.914 -34.284 36.307 1.00 49.03 276 ARG A O 1
#

Foldseek 3Di:
DVVPLDDPVRLVVLVVVCPDPPDPDDSVNSCCVVVSAPPVRVVVVVVVVVVCLPLLNLCVVVVLADPVLLVVLVVVCVVPVDDSLVSCVVVVSHDPQSSVVSVCVSVVAAEDQLVPADADLVCCVLDPLVLCVVQLKAFRDDDPQETEIEGQDPVPVVSQVVSCVVRVGHYRYHYYHSVRSVVRSCVRPVPPPPPPPDDDDDDDDDDDDDDDDDDDDDDDDDDDDDDDDDDDDDDDDDDDDDDDDDDDDDDDDDDDDDDDDDDDDDDDDDDDDDDD

pLDDT: mean 70.18, std 23.53, range [25.22, 93.88]

Secondary structure (DSSP, 8-state):
-TTSS--HHHHHHHHHHHTSTT----HHHHHHHTTSS-HHHHHHHHHHHHHHTSHHHHHHHTTSS-HHHHHHHHHHHHHH---HHHHHHHTTSS-HHHHHHHHHHHHT-EE--STTSPPPGGGGGTS-HHHHHHTTEEEEEEETTEEEEEES-TT-HHHHHHHHHHH--EEEEEE--HHHHHHHHHHHH--------------------------------------PPPPP-----------PPPP-----------------------------

Radius of gyration: 34.1 Å; chains: 1; bounding box: 94×78×91 Å